Protein AF-A0A2E7M616-F1 (afdb_monomer)

Radius of gyration: 19.55 Å; Cα contacts (8 Å, |Δi|>4): 492; chains: 1; bounding box: 49×50×57 Å

Secondary structure (DSSP, 8-state):
-EE-S-EE--S-GGG--TT-EEEESSGGGGGGGGGT-EEEE--HHHHHHHHHHS--EEPPPEEEEEEEES-PPTT--HHHHHHHHHHHH-TTTTTTEEEEEESHHHHTS-HHHHHHHHHTTTTTT-SEEEE---HHHHHHHTTSTTPPPGGGHHHHHHHHHTTSPPTT---SEEEEEEGGG---EEE-SSSTTSEEETTSBPPPGGGS-GGGHHHHHHHHHHHT--TT-BSTTPPPS------SSS-SHHHHHHHHHHHTT-

pLDDT: mean 91.69, std 10.78, range [32.53, 98.75]

Nearest PDB structures (foldseek):
  4kp1-assembly1_A  TM=8.834E-01  e=9.305E-18  Methanocaldococcus jannaschii DSM 2661
  4nqy-assembly1_A  TM=8.796E-01  e=4.870E-17  Methanocaldococcus jannaschii DSM 2661
  1c97-assembly1_A  TM=8.585E-01  e=2.710E-16  Bos taurus
  1nit-assembly1_A  TM=8.929E-01  e=7.226E-16  Bos taurus
  1b0m-assembly1_A  TM=8.297E-01  e=3.063E-16  Sus scrofa

Structure (mmCIF, N/CA/C/O backbone):
data_AF-A0A2E7M616-F1
#
_entry.id   AF-A0A2E7M616-F1
#
loop_
_atom_site.group_PDB
_atom_site.id
_atom_site.type_symbol
_atom_site.label_atom_id
_atom_site.label_alt_id
_atom_site.label_comp_id
_atom_site.label_asym_id
_atom_site.label_entity_id
_atom_site.label_seq_id
_atom_site.pdbx_PDB_ins_code
_atom_site.Cartn_x
_atom_site.Cartn_y
_atom_site.Cartn_z
_atom_site.occupancy
_atom_site.B_iso_or_equiv
_atom_site.auth_seq_id
_atom_site.auth_comp_id
_atom_site.auth_asym_id
_atom_site.auth_atom_id
_atom_site.pdbx_PDB_model_num
ATOM 1 N N . MET A 1 1 ? -11.862 23.005 3.801 1.00 34.25 1 MET A N 1
ATOM 2 C CA . MET A 1 1 ? -10.748 22.936 4.765 1.00 34.25 1 MET A CA 1
ATOM 3 C C . MET A 1 1 ? -11.222 22.101 5.936 1.00 34.25 1 MET A C 1
ATOM 5 O O . MET A 1 1 ? -12.140 22.525 6.627 1.00 34.25 1 MET A O 1
ATOM 9 N N . LEU A 1 2 ? -10.701 20.884 6.073 1.00 42.91 2 LEU A N 1
ATOM 10 C CA . LEU A 1 2 ? -10.977 20.040 7.235 1.00 42.91 2 LEU A CA 1
ATOM 11 C C . LEU A 1 2 ? -10.035 20.466 8.365 1.00 42.91 2 LEU A C 1
ATOM 13 O O . LEU A 1 2 ? -8.858 20.722 8.114 1.00 42.91 2 LEU A O 1
ATOM 17 N N . LEU A 1 3 ? -10.576 20.583 9.576 1.00 35.22 3 LEU A N 1
ATOM 18 C CA . LEU A 1 3 ? -9.836 20.751 10.823 1.00 35.22 3 LEU A CA 1
ATOM 19 C C . LEU A 1 3 ? -10.004 19.443 11.594 1.00 35.22 3 LEU A C 1
ATOM 21 O O . LEU A 1 3 ? -11.095 19.155 12.079 1.00 35.22 3 LEU A O 1
ATOM 25 N N . PHE A 1 4 ? -8.953 18.634 11.678 1.00 48.22 4 PHE A N 1
ATOM 26 C CA . PHE A 1 4 ? -8.973 17.443 12.526 1.00 48.22 4 PHE A CA 1
ATOM 27 C C . PHE A 1 4 ? -8.815 17.881 13.985 1.00 48.22 4 PHE A C 1
ATOM 29 O O . PHE A 1 4 ? -7.775 18.425 14.335 1.00 48.22 4 PHE A O 1
ATOM 36 N N . SER A 1 5 ? -9.845 17.701 14.820 1.00 32.53 5 SER A N 1
ATOM 37 C CA . SER A 1 5 ? -9.849 18.144 16.22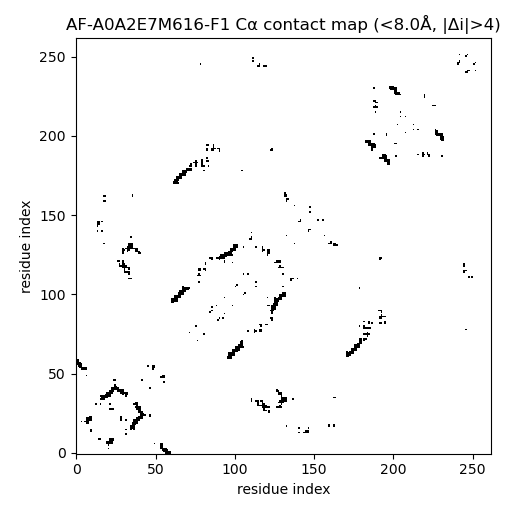8 1.00 32.53 5 SER A CA 1
ATOM 38 C C . SER A 1 5 ? -9.185 17.159 17.196 1.00 32.53 5 SER A C 1
ATOM 40 O O . SER A 1 5 ? -8.950 17.497 18.352 1.00 32.53 5 SER A O 1
ATOM 42 N N . THR A 1 6 ? -8.895 15.940 16.743 1.00 50.22 6 THR A N 1
ATOM 43 C CA . THR A 1 6 ? -8.214 14.895 17.514 1.00 50.22 6 THR A CA 1
ATOM 44 C C . THR A 1 6 ? -7.198 14.218 16.611 1.00 50.22 6 THR A C 1
ATOM 46 O O . THR A 1 6 ? -7.503 13.231 15.944 1.00 50.22 6 THR A O 1
ATOM 49 N N . THR A 1 7 ? -5.999 14.790 16.548 1.00 54.16 7 THR A N 1
ATOM 50 C CA . THR A 1 7 ? -4.894 14.215 15.780 1.00 54.16 7 THR A CA 1
ATOM 51 C C . THR A 1 7 ? -3.900 13.600 16.750 1.00 54.16 7 THR A C 1
ATOM 53 O O . THR A 1 7 ? -3.294 14.309 17.550 1.00 54.16 7 THR A O 1
ATOM 56 N N . THR A 1 8 ? -3.749 12.279 16.719 1.00 58.75 8 THR A N 1
ATOM 57 C CA . THR A 1 8 ? -2.859 11.576 17.649 1.00 58.75 8 THR A CA 1
ATOM 58 C C . THR A 1 8 ? -1.508 11.316 16.991 1.00 58.75 8 THR A C 1
ATOM 60 O O . THR A 1 8 ? -1.440 10.740 15.908 1.00 58.75 8 THR A O 1
ATOM 63 N N . MET A 1 9 ? -0.421 11.700 17.662 1.00 55.41 9 MET A N 1
ATOM 64 C CA . MET A 1 9 ? 0.920 11.218 17.326 1.00 55.41 9 MET A CA 1
ATOM 65 C C . MET A 1 9 ? 1.147 9.901 18.067 1.00 55.41 9 MET A C 1
ATOM 67 O O . MET A 1 9 ? 1.065 9.865 19.295 1.00 55.41 9 MET A O 1
ATOM 71 N N . THR A 1 10 ? 1.420 8.817 17.341 1.00 56.69 10 THR A N 1
ATOM 72 C CA . THR A 1 10 ? 1.683 7.502 17.946 1.00 56.69 10 THR A CA 1
ATOM 73 C C . THR A 1 10 ? 3.088 7.033 17.581 1.00 56.69 10 THR A C 1
ATOM 75 O 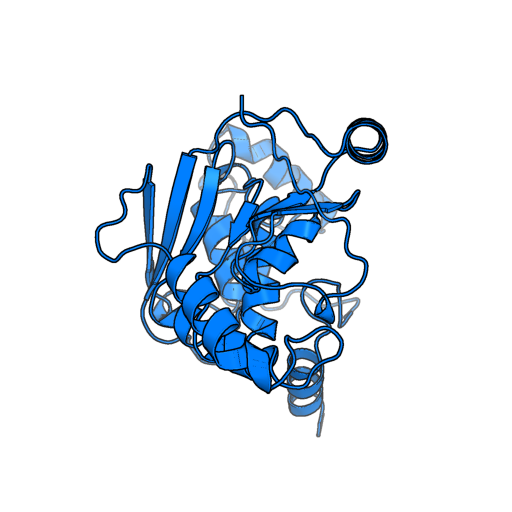O . THR A 1 10 ? 3.539 7.219 16.455 1.00 56.69 10 THR A O 1
ATOM 78 N N . TRP A 1 11 ? 3.794 6.434 18.540 1.00 51.47 11 TRP A N 1
ATOM 79 C CA . TRP A 1 11 ? 5.116 5.820 18.336 1.00 51.47 11 TRP A CA 1
ATOM 80 C C . TRP A 1 11 ? 5.059 4.284 18.315 1.00 51.47 11 TRP A C 1
ATOM 82 O O . TRP A 1 11 ? 6.088 3.629 18.184 1.00 51.47 11 TRP A O 1
ATOM 92 N N . SER A 1 12 ? 3.869 3.693 18.479 1.00 60.78 12 SER A N 1
ATOM 93 C CA . SER A 1 12 ? 3.659 2.244 18.470 1.00 60.78 12 SER A CA 1
ATOM 94 C C . SER A 1 12 ? 2.386 1.888 17.718 1.00 60.78 12 SER A C 1
ATOM 96 O O . SER A 1 12 ? 1.325 2.462 17.966 1.00 60.78 12 SER A O 1
ATOM 98 N N . MET A 1 13 ? 2.473 0.851 16.886 1.00 69.69 13 MET A N 1
ATOM 99 C CA . MET A 1 13 ? 1.320 0.278 16.185 1.00 69.69 13 MET A CA 1
ATOM 100 C C . MET A 1 13 ? 0.272 -0.293 17.141 1.00 69.69 13 MET A C 1
ATOM 102 O O . MET A 1 13 ? -0.898 -0.361 16.795 1.00 69.69 13 MET A O 1
ATOM 106 N N . THR A 1 14 ? 0.656 -0.659 18.366 1.00 68.62 14 THR A N 1
ATOM 107 C CA . THR A 1 14 ? -0.287 -1.181 19.367 1.00 68.62 14 THR A CA 1
ATOM 108 C C . THR A 1 14 ? -1.246 -0.119 19.907 1.00 68.62 14 THR A C 1
ATOM 110 O O . THR A 1 14 ? -2.266 -0.471 20.477 1.00 68.62 14 THR A O 1
ATOM 113 N N . MET A 1 15 ? -0.944 1.172 19.724 1.00 81.62 15 MET A N 1
ATOM 114 C CA . MET A 1 15 ? -1.845 2.269 20.105 1.00 81.62 15 MET A CA 1
ATOM 115 C C . MET A 1 15 ? -2.857 2.622 19.008 1.00 81.62 15 MET A C 1
ATOM 117 O O . MET A 1 15 ? -3.693 3.494 19.213 1.00 81.62 15 MET A O 1
ATOM 121 N N . THR A 1 16 ? -2.760 1.995 17.834 1.00 91.25 16 THR A N 1
ATOM 122 C CA . THR A 1 16 ? -3.635 2.297 16.698 1.00 91.25 16 THR A CA 1
ATOM 123 C C . THR A 1 16 ? -4.934 1.529 16.818 1.00 91.25 16 THR A C 1
ATOM 125 O O . THR A 1 16 ? -4.924 0.309 16.972 1.00 91.25 16 THR A O 1
ATOM 128 N N . GLN A 1 17 ? -6.041 2.252 16.723 1.00 93.25 17 GLN A N 1
ATOM 129 C CA . GLN A 1 17 ? -7.383 1.696 16.692 1.00 93.25 17 GLN A CA 1
ATOM 130 C C . GLN A 1 17 ? -8.131 2.246 15.469 1.00 93.25 17 GLN A C 1
ATOM 132 O O . GLN A 1 17 ? -7.827 3.360 15.022 1.00 93.25 17 GLN A O 1
ATOM 137 N N . PRO A 1 18 ? -9.098 1.489 14.929 1.00 96.12 18 PRO A N 1
ATOM 138 C CA . PRO A 1 18 ? -9.951 1.978 13.857 1.00 96.12 18 PRO A CA 1
ATOM 139 C C . PRO A 1 18 ? -10.654 3.292 14.215 1.00 96.12 18 PRO A C 1
ATOM 141 O O . PRO A 1 18 ? -11.004 3.529 15.373 1.00 96.12 18 PRO A O 1
ATOM 144 N N . GLY A 1 19 ? -10.833 4.158 13.215 1.00 93.06 19 GLY A N 1
ATOM 145 C CA . GLY A 1 19 ? -11.490 5.464 13.363 1.00 93.06 19 GLY A CA 1
ATOM 146 C C . GLY A 1 19 ? -10.585 6.597 13.848 1.00 93.06 19 GLY A C 1
ATOM 147 O O . GLY A 1 19 ? -11.015 7.748 13.913 1.00 93.06 19 GLY A O 1
ATOM 148 N N . MET A 1 20 ? -9.319 6.315 14.165 1.00 94.19 20 MET A N 1
ATOM 149 C CA . MET A 1 20 ? -8.365 7.353 14.553 1.00 94.19 20 MET A CA 1
ATOM 150 C C . MET A 1 20 ? -7.888 8.178 13.351 1.00 94.19 20 MET A C 1
ATOM 152 O O . MET A 1 20 ? -7.648 7.646 12.267 1.00 94.19 20 MET A O 1
ATOM 156 N N . THR A 1 21 ? -7.628 9.466 13.587 1.00 92.88 21 THR A N 1
ATOM 157 C CA . THR A 1 21 ? -6.799 10.291 12.701 1.00 92.88 21 THR A CA 1
ATOM 158 C C . THR A 1 21 ? -5.391 10.392 13.276 1.00 92.88 21 THR A C 1
ATOM 160 O O . THR A 1 21 ? -5.194 10.910 14.381 1.00 92.88 21 THR A O 1
ATOM 163 N N . ILE A 1 22 ? -4.401 9.914 12.523 1.00 91.88 22 ILE A N 1
ATOM 164 C CA . ILE A 1 22 ? -3.006 9.828 12.971 1.00 91.88 22 ILE A CA 1
ATOM 165 C C . ILE A 1 22 ? -2.119 10.629 12.026 1.00 91.88 22 ILE A C 1
ATOM 167 O O . ILE A 1 22 ? -2.148 10.443 10.812 1.00 91.88 22 ILE A O 1
ATOM 171 N N . CYS A 1 23 ? -1.277 11.498 12.578 1.00 91.31 23 CYS A N 1
ATOM 172 C CA . CYS A 1 23 ? -0.221 12.121 11.793 1.00 91.31 23 CYS A CA 1
ATOM 173 C C . CYS A 1 23 ? 1.101 12.111 12.546 1.00 91.31 23 CYS A C 1
ATOM 175 O O . CYS A 1 23 ? 1.136 12.373 13.749 1.00 91.31 23 CYS A O 1
ATOM 177 N N . CYS A 1 24 ? 2.190 11.862 11.828 1.00 88.88 24 CYS A N 1
ATOM 178 C CA . CYS A 1 24 ? 3.543 11.906 12.365 1.00 88.88 24 CYS A CA 1
ATOM 179 C C . CYS A 1 24 ? 4.486 12.552 11.342 1.00 88.88 24 CYS A C 1
ATOM 181 O O . CYS A 1 24 ? 4.173 12.652 10.156 1.00 88.88 24 CYS A O 1
ATOM 183 N N . GLY A 1 25 ? 5.658 12.989 11.806 1.00 89.00 25 GLY A N 1
ATOM 184 C CA . GLY A 1 25 ? 6.732 13.540 10.969 1.00 89.00 25 GLY A CA 1
ATOM 185 C C . GLY A 1 25 ? 7.452 12.501 10.100 1.00 89.00 25 GLY A C 1
ATOM 186 O O . GLY A 1 25 ? 8.662 12.595 9.936 1.00 89.00 25 GLY A O 1
ATOM 187 N N . ASP A 1 26 ? 6.730 11.489 9.624 1.00 89.12 26 ASP A N 1
ATOM 188 C CA . ASP A 1 26 ? 7.224 10.335 8.876 1.00 89.12 26 ASP A CA 1
ATOM 189 C C . ASP A 1 26 ? 6.264 10.040 7.714 1.00 89.12 26 ASP A C 1
ATOM 191 O O . ASP A 1 26 ? 5.044 10.010 7.905 1.00 89.12 26 ASP A O 1
ATOM 195 N N . SER A 1 27 ? 6.787 9.840 6.502 1.00 85.12 27 SER A N 1
ATOM 196 C CA . SER A 1 27 ? 5.968 9.617 5.300 1.00 85.12 27 SER A CA 1
ATOM 197 C C . SER A 1 27 ? 5.122 8.350 5.386 1.00 85.12 27 SER A C 1
ATOM 199 O O . SER A 1 27 ? 3.972 8.346 4.949 1.00 85.12 27 SER A O 1
ATOM 201 N N . HIS A 1 28 ? 5.662 7.301 6.003 1.00 91.75 28 HIS A N 1
ATOM 202 C CA . HIS A 1 28 ? 5.067 5.969 6.080 1.00 91.75 28 HIS A CA 1
ATOM 203 C C . HIS A 1 28 ? 4.105 5.807 7.260 1.00 91.75 28 HIS A C 1
ATOM 205 O O . HIS A 1 28 ? 3.640 4.698 7.543 1.00 91.75 28 HIS A O 1
ATOM 211 N N . THR A 1 29 ? 3.712 6.916 7.895 1.00 92.88 29 THR A N 1
ATOM 212 C CA . THR A 1 29 ? 2.576 6.972 8.829 1.00 92.88 29 THR A CA 1
ATOM 213 C C . THR A 1 29 ? 1.298 6.378 8.214 1.00 92.88 29 THR A C 1
ATOM 215 O O . THR A 1 29 ? 0.459 5.841 8.933 1.00 92.88 29 THR A O 1
ATOM 218 N N . SER A 1 30 ? 1.176 6.381 6.883 1.00 93.38 30 SER A N 1
ATOM 219 C CA . SER A 1 30 ? 0.140 5.671 6.115 1.00 93.38 30 SER A CA 1
ATOM 220 C C . SER A 1 30 ? -0.050 4.203 6.520 1.00 93.38 30 SER A C 1
ATOM 222 O O . SER A 1 30 ? -1.162 3.694 6.446 1.00 93.38 30 SER A O 1
ATOM 224 N N . THR A 1 31 ? 0.986 3.531 7.035 1.00 94.94 31 THR A N 1
ATOM 225 C CA . THR A 1 31 ? 0.916 2.137 7.516 1.00 94.94 31 THR A CA 1
ATOM 226 C C . THR A 1 31 ? -0.206 1.904 8.530 1.00 94.94 31 THR A C 1
ATOM 228 O O . THR A 1 31 ? -0.799 0.827 8.573 1.00 94.94 31 THR A O 1
ATOM 231 N N . HIS A 1 32 ? -0.519 2.912 9.348 1.00 95.62 32 HIS A N 1
ATOM 232 C CA . HIS A 1 32 ? -1.586 2.831 10.343 1.00 95.62 32 HIS A CA 1
ATOM 233 C C . HIS A 1 32 ? -2.984 2.703 9.715 1.00 95.62 32 HIS A C 1
ATOM 235 O O . HIS A 1 32 ? -3.905 2.235 10.381 1.00 95.62 32 HIS A O 1
ATOM 241 N N . GLY A 1 33 ? -3.144 3.036 8.432 1.00 97.00 33 GLY A N 1
ATOM 242 C CA . GLY A 1 33 ? -4.400 2.842 7.714 1.00 97.00 33 GLY A CA 1
ATOM 243 C C . GLY A 1 33 ? -4.818 1.383 7.548 1.00 97.00 33 GLY A C 1
ATOM 244 O O . GLY A 1 33 ? -6.004 1.120 7.367 1.00 97.00 33 GLY A O 1
ATOM 245 N N . ALA A 1 34 ? -3.904 0.426 7.741 1.00 97.38 34 ALA A N 1
ATOM 246 C CA . ALA A 1 34 ? -4.230 -1.001 7.791 1.00 97.38 34 ALA A CA 1
ATOM 247 C C . ALA A 1 34 ? -5.225 -1.363 8.908 1.00 97.38 34 ALA A C 1
ATOM 249 O O . ALA A 1 34 ? -5.849 -2.418 8.863 1.00 97.38 34 ALA A O 1
ATOM 250 N N . PHE A 1 35 ? -5.352 -0.497 9.918 1.00 96.81 35 PHE A N 1
ATOM 251 C CA . PHE A 1 35 ? -6.276 -0.641 11.039 1.00 96.81 35 PHE A CA 1
ATOM 252 C C . PHE A 1 35 ? -7.594 0.120 10.832 1.00 96.81 35 PHE A C 1
ATOM 254 O O . PHE A 1 35 ? -8.336 0.279 11.792 1.00 96.81 35 PHE A O 1
ATOM 261 N N . GLY A 1 36 ? -7.870 0.671 9.647 1.00 96.44 36 GLY A N 1
ATOM 262 C CA . GLY A 1 36 ? -9.027 1.552 9.443 1.00 96.44 36 GLY A CA 1
ATOM 263 C C . GLY A 1 36 ? -8.846 2.950 10.044 1.00 96.44 36 GLY A C 1
ATOM 264 O O . GLY A 1 36 ? -9.813 3.584 10.460 1.00 96.44 36 GLY A O 1
ATOM 265 N N . ALA A 1 37 ? -7.600 3.421 10.147 1.00 95.62 37 ALA A N 1
ATOM 266 C CA . ALA A 1 37 ? -7.277 4.781 10.573 1.00 95.62 37 ALA A CA 1
ATOM 267 C C . ALA A 1 37 ? -7.000 5.690 9.364 1.00 95.62 37 ALA A C 1
ATOM 269 O O . ALA A 1 37 ? -6.413 5.271 8.367 1.00 95.62 37 ALA A O 1
ATOM 270 N N . ILE A 1 38 ? -7.332 6.975 9.475 1.00 95.25 38 ILE A N 1
ATOM 271 C CA . ILE A 1 38 ? -6.897 7.981 8.502 1.00 95.25 38 ILE A CA 1
ATOM 272 C C . ILE A 1 38 ? -5.524 8.480 8.938 1.00 95.25 38 ILE A C 1
ATOM 274 O O . ILE A 1 38 ? -5.404 9.332 9.822 1.00 95.25 38 ILE A O 1
ATOM 278 N N . ALA A 1 39 ? -4.481 7.911 8.337 1.00 93.94 39 ALA A N 1
ATOM 279 C CA . ALA A 1 39 ? -3.109 8.129 8.764 1.00 93.94 39 ALA A CA 1
ATOM 280 C C . ALA A 1 39 ? -2.218 8.679 7.649 1.00 93.94 39 ALA A C 1
ATOM 282 O O . ALA A 1 39 ? -2.243 8.175 6.527 1.00 93.94 39 ALA A O 1
ATOM 283 N N . PHE A 1 40 ? -1.432 9.715 7.952 1.00 93.25 40 PHE A N 1
ATOM 284 C CA . PHE A 1 40 ? -0.603 10.388 6.950 1.00 93.25 40 PHE A CA 1
ATOM 285 C C . PHE A 1 40 ? 0.605 11.118 7.542 1.00 93.25 40 PHE A C 1
ATOM 287 O O . PHE A 1 40 ? 0.585 11.609 8.672 1.00 93.25 40 PHE A O 1
ATOM 294 N N . GLY A 1 41 ? 1.663 11.223 6.740 1.00 91.69 41 GLY A N 1
ATOM 295 C CA . GLY A 1 41 ? 2.846 12.003 7.083 1.00 91.69 41 GLY A CA 1
ATOM 296 C C . GLY A 1 41 ? 2.602 13.512 7.018 1.00 91.69 41 GLY A C 1
ATOM 297 O O . GLY A 1 41 ? 1.829 14.010 6.188 1.00 91.69 41 GLY A O 1
ATOM 298 N N . ILE A 1 42 ? 3.286 14.252 7.888 1.00 92.00 42 ILE A N 1
ATOM 299 C CA . ILE A 1 42 ? 3.287 15.718 7.914 1.00 92.00 42 ILE A CA 1
ATOM 300 C C . ILE A 1 42 ? 4.709 16.277 7.984 1.00 92.00 42 ILE A C 1
ATOM 302 O O . ILE A 1 42 ? 5.615 15.660 8.535 1.00 92.00 42 ILE A O 1
ATOM 306 N N . GLY A 1 43 ? 4.911 17.470 7.427 1.00 91.12 43 GLY A N 1
ATOM 307 C CA . GLY A 1 43 ? 6.211 18.141 7.469 1.00 91.12 43 GLY A CA 1
ATOM 308 C C . GLY A 1 43 ? 6.528 18.736 8.845 1.00 91.12 43 GLY A C 1
ATOM 309 O O . GLY A 1 43 ? 5.634 19.002 9.647 1.00 91.12 43 GLY A O 1
ATOM 310 N N . THR A 1 44 ? 7.801 19.040 9.104 1.00 88.88 44 THR A N 1
ATOM 311 C CA . THR A 1 44 ? 8.279 19.572 10.396 1.00 88.88 44 THR A CA 1
ATOM 312 C C . THR A 1 44 ? 7.505 20.804 10.883 1.00 88.88 44 THR A C 1
ATOM 314 O O . THR A 1 44 ? 7.187 20.911 12.066 1.00 88.88 44 THR A O 1
ATOM 317 N N . SER A 1 45 ? 7.150 21.732 9.987 1.00 88.31 45 SER A N 1
ATOM 318 C CA . SER A 1 45 ? 6.350 22.910 10.353 1.00 88.31 45 SER A CA 1
ATOM 319 C C . SER A 1 45 ? 4.930 22.541 10.786 1.00 88.31 45 SER A C 1
ATOM 321 O O . SER A 1 45 ? 4.432 23.094 11.760 1.00 88.31 45 SER A O 1
ATOM 323 N N . GLN A 1 46 ? 4.311 21.567 10.117 1.00 90.12 46 GLN A N 1
ATOM 324 C CA . GLN A 1 46 ? 2.986 21.064 10.482 1.00 90.12 46 GLN A CA 1
ATOM 325 C C . GLN A 1 46 ? 3.023 20.305 11.812 1.00 90.12 46 GLN A C 1
ATOM 327 O O . GLN A 1 46 ? 2.067 20.389 12.572 1.00 90.12 46 GLN A O 1
ATOM 332 N N . VAL A 1 47 ? 4.126 19.613 12.131 1.00 89.50 47 VAL A N 1
ATOM 333 C CA . VAL A 1 47 ? 4.291 18.938 13.433 1.00 89.50 47 VAL A CA 1
ATOM 334 C C . VAL A 1 47 ? 4.217 19.954 14.568 1.00 89.50 47 VAL A C 1
ATOM 336 O O . VAL A 1 47 ? 3.482 19.743 15.529 1.00 89.50 47 VAL A O 1
ATOM 339 N N . ARG A 1 48 ? 4.930 21.082 14.445 1.00 90.50 48 ARG A N 1
ATOM 340 C CA . ARG A 1 48 ? 4.839 22.186 15.413 1.00 90.50 48 ARG A CA 1
ATOM 341 C C . ARG A 1 48 ? 3.395 22.660 15.571 1.00 90.50 48 ARG A C 1
ATOM 343 O O . ARG A 1 48 ? 2.949 22.846 16.698 1.00 90.50 48 ARG A O 1
ATOM 350 N N . ASP A 1 49 ? 2.695 22.864 14.459 1.00 90.50 49 ASP A N 1
ATOM 351 C CA . ASP A 1 49 ? 1.329 23.384 14.480 1.00 90.50 49 ASP A CA 1
ATOM 352 C C . ASP A 1 49 ? 0.385 22.389 15.176 1.00 90.50 49 ASP A C 1
ATOM 354 O O . ASP A 1 49 ? -0.290 22.771 16.125 1.00 90.50 49 ASP A O 1
ATOM 358 N N . VAL A 1 50 ? 0.441 21.097 14.832 1.00 90.62 50 VAL A N 1
ATOM 359 C CA . VAL A 1 50 ? -0.348 20.043 15.498 1.00 90.62 50 VAL A CA 1
ATOM 360 C C . VAL A 1 50 ? -0.019 19.951 16.990 1.00 90.62 50 VAL A C 1
ATOM 362 O O . VAL A 1 50 ? -0.929 19.853 17.810 1.00 90.62 50 VAL A O 1
ATOM 365 N N . LEU A 1 51 ? 1.252 20.034 17.387 1.00 88.56 51 LEU A N 1
ATOM 366 C CA . LEU A 1 51 ? 1.624 20.031 18.807 1.00 88.56 51 LEU A CA 1
ATOM 367 C C . LEU A 1 51 ? 1.081 21.254 19.560 1.00 88.56 51 LEU A C 1
ATOM 369 O O . LEU A 1 51 ? 0.721 21.135 20.728 1.00 88.56 51 LEU A O 1
ATOM 373 N N . ALA A 1 52 ? 1.003 22.413 18.904 1.00 91.31 52 ALA A N 1
ATOM 374 C CA . ALA A 1 52 ? 0.521 23.648 19.515 1.00 91.31 52 ALA A CA 1
ATOM 375 C C . ALA A 1 52 ? -1.012 23.747 19.556 1.00 91.31 52 ALA A C 1
ATOM 377 O O . ALA A 1 52 ? -1.566 24.282 20.515 1.00 91.31 52 ALA A O 1
ATOM 378 N N . THR A 1 53 ? -1.700 23.270 18.517 1.00 90.19 53 THR A N 1
ATOM 379 C CA . THR A 1 53 ? -3.131 23.544 18.302 1.00 90.19 53 THR A CA 1
ATOM 380 C C . THR A 1 53 ? -3.997 22.294 18.227 1.00 90.19 53 THR A C 1
ATOM 382 O O . THR A 1 53 ? -5.218 22.424 18.171 1.00 90.19 53 THR A O 1
ATOM 385 N N . GLN A 1 54 ? -3.394 21.103 18.170 1.00 86.12 54 GLN A N 1
ATOM 386 C CA . GLN A 1 54 ? -4.064 19.820 17.910 1.00 86.12 54 GLN A CA 1
ATOM 387 C C . GLN A 1 54 ? -4.900 19.811 16.623 1.00 86.12 54 GLN A C 1
ATOM 389 O O . GLN A 1 54 ? -5.805 18.995 16.476 1.00 86.12 54 GLN A O 1
ATOM 394 N N . THR A 1 55 ? -4.589 20.707 15.681 1.00 86.69 55 THR A N 1
ATOM 395 C CA . THR A 1 55 ? -5.334 20.872 14.432 1.00 86.69 55 THR A CA 1
ATOM 396 C C . THR A 1 55 ? -4.403 20.975 13.233 1.00 86.69 55 THR A C 1
ATOM 398 O O . THR A 1 55 ? -3.279 21.465 13.328 1.00 86.69 55 THR A O 1
ATOM 401 N N . LEU A 1 56 ? -4.893 20.522 12.080 1.00 87.06 56 LEU A N 1
ATOM 402 C CA . LEU A 1 56 ? -4.203 20.613 10.799 1.00 87.06 56 LEU A CA 1
ATOM 403 C C . LEU A 1 56 ? -5.177 21.097 9.727 1.00 87.06 56 LEU A C 1
ATOM 405 O O . LEU A 1 56 ? -6.272 20.552 9.606 1.00 87.06 56 LEU A O 1
ATOM 409 N N . ALA A 1 57 ? -4.766 22.091 8.940 1.00 87.75 57 ALA A N 1
ATOM 410 C CA . ALA A 1 57 ? -5.517 22.543 7.777 1.00 87.75 57 ALA A CA 1
ATOM 411 C C . ALA A 1 57 ? -5.171 21.681 6.556 1.00 87.75 57 ALA A C 1
ATOM 413 O O . ALA A 1 57 ? -4.009 21.593 6.152 1.00 87.75 57 ALA A O 1
ATOM 414 N N . MET A 1 58 ? -6.185 21.053 5.962 1.00 86.50 58 MET A N 1
ATOM 415 C CA . MET A 1 58 ? -6.020 20.193 4.793 1.00 86.50 58 MET A CA 1
ATOM 416 C C . MET A 1 58 ? -7.234 20.279 3.856 1.00 86.50 58 MET A C 1
ATOM 418 O O . MET A 1 58 ? -8.373 20.511 4.287 1.00 86.50 58 MET A O 1
ATOM 422 N N . GLU A 1 59 ? -6.985 20.124 2.557 1.00 89.12 59 GLU A N 1
ATOM 423 C CA . GLU A 1 59 ? -8.040 19.948 1.559 1.00 89.12 59 GLU A CA 1
ATOM 424 C C . GLU A 1 59 ? -8.704 18.580 1.716 1.00 89.12 59 GLU A C 1
ATOM 426 O O . GLU A 1 59 ? -8.073 17.606 2.125 1.00 89.12 59 GLU A O 1
ATOM 431 N N . ARG A 1 60 ? -10.000 18.504 1.412 1.00 90.81 60 ARG A N 1
ATOM 432 C CA . ARG A 1 60 ? -10.695 17.219 1.433 1.00 90.81 60 ARG A CA 1
ATOM 433 C C . ARG A 1 60 ? -10.144 16.365 0.295 1.00 90.81 60 ARG A C 1
ATOM 435 O O . ARG A 1 60 ? -10.189 16.795 -0.853 1.00 90.81 60 ARG A O 1
ATOM 442 N N . LEU A 1 61 ? -9.642 15.181 0.629 1.00 93.75 61 LEU A N 1
ATOM 443 C CA . LEU A 1 61 ? -9.222 14.204 -0.366 1.00 93.75 61 LEU A CA 1
ATOM 444 C C . LEU A 1 61 ? -10.453 13.636 -1.071 1.00 93.75 61 LEU A C 1
ATOM 446 O O . LEU A 1 61 ? -11.480 13.394 -0.431 1.00 93.75 61 LEU A O 1
ATOM 450 N N . LYS A 1 62 ? -10.313 13.406 -2.373 1.00 97.06 62 LYS A N 1
ATOM 451 C CA . LYS A 1 62 ? -11.185 12.482 -3.096 1.00 97.06 62 LYS A CA 1
ATOM 452 C C . LYS A 1 62 ? -10.911 11.058 -2.621 1.00 97.06 62 LYS A C 1
ATOM 454 O O . LYS A 1 62 ? -9.816 10.791 -2.128 1.00 97.06 62 LYS A O 1
ATOM 459 N N . VAL A 1 63 ? -11.848 10.137 -2.783 1.00 97.81 63 VAL A N 1
ATOM 460 C CA . VAL A 1 63 ? -11.642 8.728 -2.425 1.00 97.81 63 VAL A CA 1
ATOM 461 C C . VAL A 1 63 ? -11.590 7.885 -3.688 1.00 97.81 63 VAL A C 1
ATOM 463 O O . VAL A 1 63 ? -12.553 7.848 -4.453 1.00 97.81 63 VAL A O 1
ATOM 466 N N . ARG A 1 64 ? -10.460 7.203 -3.895 1.00 98.38 64 ARG A N 1
ATOM 467 C CA . ARG A 1 64 ? -10.328 6.147 -4.898 1.00 98.38 64 ARG A CA 1
ATOM 468 C C . ARG A 1 64 ? -10.414 4.802 -4.200 1.00 98.38 64 ARG A C 1
ATOM 470 O O . ARG A 1 64 ? -9.565 4.489 -3.364 1.00 98.38 64 ARG A O 1
ATOM 477 N N . ARG A 1 65 ? -11.392 3.992 -4.590 1.00 98.50 65 ARG A N 1
ATOM 478 C CA . ARG A 1 65 ? -11.472 2.595 -4.172 1.00 98.50 65 ARG A CA 1
ATOM 479 C C . ARG A 1 65 ? -10.609 1.741 -5.091 1.00 98.50 65 ARG A C 1
ATOM 481 O O . ARG A 1 65 ? -10.781 1.765 -6.308 1.00 98.50 65 ARG A O 1
ATOM 488 N N . ILE A 1 66 ? -9.671 1.011 -4.505 1.00 98.69 66 ILE A N 1
ATOM 489 C CA . ILE A 1 66 ? -8.787 0.081 -5.201 1.00 98.69 66 ILE A CA 1
ATOM 490 C C . ILE A 1 66 ? -9.228 -1.327 -4.826 1.00 98.69 66 ILE A C 1
ATOM 492 O O . ILE A 1 66 ? -8.957 -1.800 -3.724 1.00 98.69 66 ILE A O 1
ATOM 496 N N . GLU A 1 67 ? -9.932 -1.980 -5.742 1.00 98.50 67 GLU A N 1
ATOM 497 C CA . GLU A 1 67 ? -10.438 -3.331 -5.546 1.00 98.50 67 GLU A CA 1
ATOM 498 C C . GLU A 1 67 ? -9.473 -4.362 -6.125 1.00 98.50 67 GLU A C 1
ATOM 500 O O . GLU A 1 67 ? -9.202 -4.349 -7.323 1.00 98.50 67 GLU A O 1
ATOM 505 N N . VAL A 1 68 ? -9.001 -5.295 -5.301 1.00 98.75 68 VAL A N 1
ATOM 506 C CA . VAL A 1 68 ? -8.216 -6.450 -5.756 1.00 98.75 68 VAL A CA 1
ATOM 507 C C . VAL A 1 68 ? -9.028 -7.714 -5.495 1.00 98.75 68 VAL A C 1
ATOM 509 O O . VAL A 1 68 ? -9.373 -8.021 -4.349 1.00 98.75 68 VAL A O 1
ATOM 512 N N . LYS A 1 69 ? -9.402 -8.410 -6.571 1.00 98.62 69 LYS A N 1
ATOM 513 C CA . LYS A 1 69 ? -10.334 -9.547 -6.533 1.00 98.62 69 LYS A CA 1
ATOM 514 C C . LYS A 1 69 ? -9.640 -10.832 -6.954 1.00 98.62 69 LYS A C 1
ATOM 516 O O . LYS A 1 69 ? -8.782 -10.818 -7.824 1.00 98.62 69 LYS A O 1
ATOM 521 N N . GLY A 1 70 ? -10.065 -11.949 -6.375 1.00 98.31 70 GLY A N 1
ATOM 522 C CA . GLY A 1 70 ? -9.514 -13.272 -6.658 1.00 98.31 70 GLY A CA 1
ATOM 523 C C . GLY A 1 70 ? -8.450 -13.717 -5.656 1.00 98.31 70 GLY A C 1
ATOM 524 O O . GLY A 1 70 ? -8.382 -13.236 -4.520 1.00 98.31 70 GLY A O 1
ATOM 525 N N . THR A 1 71 ? -7.643 -14.689 -6.073 1.00 97.75 71 THR A N 1
ATOM 526 C CA . THR A 1 71 ? -6.618 -15.337 -5.247 1.00 97.75 71 THR A CA 1
ATOM 527 C C . THR A 1 71 ? -5.245 -15.091 -5.853 1.00 97.75 71 THR A C 1
ATOM 529 O O . THR A 1 71 ? -5.066 -15.250 -7.057 1.00 97.75 71 THR A O 1
ATOM 532 N N . LEU A 1 72 ? -4.282 -14.719 -5.010 1.00 97.75 72 LEU A N 1
ATOM 533 C CA . LEU A 1 72 ? -2.902 -14.498 -5.432 1.00 97.75 72 LEU A CA 1
ATOM 534 C C . LEU A 1 72 ? -2.260 -15.800 -5.919 1.00 97.75 72 LEU A C 1
ATOM 536 O O . LEU A 1 72 ? -2.480 -16.876 -5.354 1.00 97.75 72 LEU A O 1
ATOM 540 N N . GLY A 1 73 ? -1.451 -15.686 -6.971 1.00 96.56 73 GLY A N 1
ATOM 541 C CA . GLY A 1 73 ? -0.647 -16.792 -7.473 1.00 96.56 73 GLY A CA 1
ATOM 542 C C . GLY A 1 73 ? 0.473 -17.202 -6.502 1.00 96.56 73 GLY A C 1
ATOM 543 O O . GLY A 1 73 ? 0.831 -16.453 -5.591 1.00 96.56 73 GLY A O 1
ATOM 544 N N . PRO A 1 74 ? 1.077 -18.388 -6.686 1.00 93.88 74 PRO A N 1
ATOM 545 C CA . PRO A 1 74 ? 2.214 -18.817 -5.876 1.00 93.88 74 PRO A CA 1
ATOM 546 C C . PRO A 1 74 ? 3.389 -17.835 -5.961 1.00 93.88 74 PRO A C 1
ATOM 548 O O . PRO A 1 74 ? 3.803 -17.450 -7.053 1.00 93.88 74 PRO A O 1
ATOM 551 N N . GLY A 1 75 ? 3.960 -17.478 -4.808 1.00 93.00 75 GLY A N 1
ATOM 552 C CA . GLY A 1 75 ? 5.088 -16.543 -4.725 1.00 93.00 75 GLY A CA 1
ATOM 553 C C . GLY A 1 75 ? 4.709 -15.071 -4.903 1.00 93.00 75 GLY A C 1
ATOM 554 O O . GLY A 1 75 ? 5.610 -14.247 -5.028 1.00 93.00 75 GLY A O 1
ATOM 555 N N . VAL A 1 76 ? 3.410 -14.756 -4.917 1.00 97.31 76 VAL A N 1
ATOM 556 C CA . VAL A 1 76 ? 2.876 -13.393 -4.946 1.00 97.31 76 VAL A CA 1
ATOM 557 C C . VAL A 1 76 ? 2.390 -13.031 -3.546 1.00 97.31 76 VAL A C 1
ATOM 559 O O . VAL A 1 76 ? 1.581 -13.746 -2.955 1.00 97.31 76 VAL A O 1
ATOM 562 N N . TYR A 1 77 ? 2.873 -11.910 -3.027 1.00 96.12 77 TYR A N 1
ATOM 563 C CA . TYR A 1 77 ? 2.598 -11.422 -1.680 1.00 96.12 77 TYR A CA 1
ATOM 564 C C . TYR A 1 77 ? 2.044 -9.994 -1.713 1.00 96.12 77 TYR A C 1
ATOM 566 O O . TYR A 1 77 ? 1.986 -9.338 -2.753 1.00 96.12 77 TYR A O 1
ATOM 574 N N . ALA A 1 78 ? 1.678 -9.459 -0.546 1.00 97.06 78 ALA A N 1
ATOM 575 C CA . ALA A 1 78 ? 1.160 -8.094 -0.408 1.00 97.06 78 ALA A CA 1
ATOM 576 C C . ALA A 1 78 ? 2.049 -7.013 -1.051 1.00 97.06 78 ALA A C 1
ATOM 578 O O . ALA A 1 78 ? 1.544 -6.013 -1.564 1.00 97.06 78 ALA A O 1
ATOM 579 N N . LYS A 1 79 ? 3.373 -7.222 -1.061 1.00 96.25 79 LYS A N 1
ATOM 580 C CA . LYS A 1 79 ? 4.328 -6.320 -1.716 1.00 96.25 79 LYS A CA 1
ATOM 581 C C . LYS A 1 79 ? 4.114 -6.257 -3.228 1.00 96.25 79 LYS A C 1
ATOM 583 O O . LYS A 1 79 ? 4.143 -5.167 -3.793 1.00 96.25 79 LYS A O 1
ATOM 588 N N . ASP A 1 80 ? 3.880 -7.400 -3.861 1.00 97.81 80 ASP A N 1
ATOM 589 C CA . ASP A 1 80 ? 3.632 -7.485 -5.299 1.00 97.81 80 ASP A CA 1
ATOM 590 C C . ASP A 1 80 ? 2.313 -6.806 -5.661 1.00 97.81 80 ASP A C 1
ATOM 592 O O . ASP A 1 80 ? 2.251 -6.071 -6.642 1.00 97.81 80 ASP A O 1
ATOM 596 N N . VAL A 1 81 ? 1.289 -6.964 -4.813 1.00 98.38 81 VAL A N 1
ATOM 597 C CA . VAL A 1 81 ? -0.012 -6.305 -4.992 1.00 98.38 81 VAL A CA 1
ATOM 598 C C . VAL A 1 81 ? 0.138 -4.787 -5.030 1.00 98.38 81 VAL A C 1
ATOM 600 O O . VAL A 1 81 ? -0.310 -4.147 -5.982 1.00 98.38 81 VAL A O 1
ATOM 603 N N . ILE A 1 82 ? 0.794 -4.190 -4.030 1.00 97.88 82 ILE A N 1
ATOM 604 C CA . ILE A 1 82 ? 0.929 -2.730 -3.987 1.00 97.88 82 ILE A CA 1
ATOM 605 C C . ILE A 1 82 ? 1.875 -2.194 -5.069 1.00 97.88 82 ILE A C 1
ATOM 607 O O . ILE A 1 82 ? 1.599 -1.145 -5.644 1.00 97.88 82 ILE A O 1
ATOM 611 N N . LEU A 1 83 ? 2.936 -2.927 -5.426 1.00 97.69 83 LEU A N 1
ATOM 612 C CA . LEU A 1 83 ? 3.795 -2.559 -6.557 1.00 97.69 83 LEU A CA 1
ATOM 613 C C . LEU A 1 83 ? 3.048 -2.622 -7.891 1.00 97.69 83 LEU A C 1
ATOM 615 O O . LEU A 1 83 ? 3.218 -1.732 -8.721 1.00 97.69 83 LEU A O 1
ATOM 619 N N . HIS A 1 84 ? 2.192 -3.626 -8.087 1.00 97.69 84 HIS A N 1
ATOM 620 C CA . HIS A 1 84 ? 1.345 -3.724 -9.271 1.00 97.69 84 HIS A CA 1
ATOM 621 C C . HIS A 1 84 ? 0.378 -2.539 -9.358 1.00 97.69 84 HIS A C 1
ATOM 623 O O . HIS A 1 84 ? 0.292 -1.895 -10.400 1.00 97.69 84 HIS A O 1
ATOM 629 N N . ILE A 1 85 ? -0.278 -2.180 -8.249 1.00 98.00 85 ILE A N 1
ATOM 630 C CA . ILE A 1 85 ? -1.149 -0.999 -8.176 1.00 98.00 85 ILE A CA 1
ATOM 631 C C . ILE A 1 85 ? -0.376 0.280 -8.542 1.00 98.00 85 ILE A C 1
ATOM 633 O O . ILE A 1 85 ? -0.845 1.060 -9.370 1.00 98.00 85 ILE A O 1
ATOM 637 N N . ILE A 1 86 ? 0.815 0.493 -7.967 1.00 97.50 86 ILE A N 1
ATOM 638 C CA . ILE A 1 86 ? 1.645 1.680 -8.246 1.00 97.50 86 ILE A CA 1
ATOM 639 C C . ILE A 1 86 ? 2.106 1.702 -9.705 1.00 97.50 86 ILE A C 1
ATOM 641 O O . ILE A 1 86 ? 2.084 2.757 -10.332 1.00 97.50 86 ILE A O 1
ATOM 645 N N . ARG A 1 87 ? 2.497 0.555 -10.267 1.00 95.50 87 ARG A N 1
ATOM 646 C CA . ARG A 1 87 ? 2.871 0.433 -11.681 1.00 95.50 87 ARG A CA 1
ATOM 647 C C . ARG A 1 87 ? 1.707 0.812 -12.596 1.00 95.50 87 ARG A C 1
ATOM 649 O O . ARG A 1 87 ? 1.906 1.565 -13.540 1.00 95.50 87 ARG A O 1
ATOM 656 N N . MET A 1 88 ? 0.508 0.301 -12.319 1.00 95.62 88 MET A N 1
ATOM 657 C CA . MET A 1 88 ? -0.661 0.497 -13.182 1.00 95.62 88 MET A CA 1
ATOM 658 C C . MET A 1 88 ? -1.265 1.901 -13.075 1.00 95.62 88 MET A C 1
ATOM 660 O O . MET A 1 88 ? -1.771 2.423 -14.064 1.00 95.62 88 MET A O 1
ATOM 664 N N . LEU A 1 89 ? -1.219 2.522 -11.893 1.00 95.75 89 LEU A N 1
ATOM 665 C CA . LEU A 1 89 ? -1.724 3.885 -11.676 1.00 95.75 89 LEU A CA 1
ATOM 666 C C . LEU A 1 89 ? -0.656 4.972 -11.873 1.00 95.75 89 LEU A C 1
ATOM 668 O O . LEU A 1 89 ? -0.990 6.153 -11.979 1.00 95.75 89 LEU A O 1
ATOM 672 N N . GLY A 1 90 ? 0.618 4.584 -11.890 1.00 93.75 90 GLY A N 1
ATOM 673 C CA . GLY A 1 90 ? 1.767 5.478 -11.838 1.00 93.75 90 GLY A CA 1
ATOM 674 C C . GLY A 1 90 ? 2.050 6.015 -10.429 1.00 93.75 90 GLY A C 1
ATOM 675 O O . GLY A 1 90 ? 1.181 6.083 -9.558 1.00 93.75 90 GLY A O 1
ATOM 676 N N . VAL A 1 91 ? 3.282 6.488 -10.217 1.00 93.00 91 VAL A N 1
ATOM 677 C CA . VAL A 1 91 ? 3.749 7.056 -8.930 1.00 93.00 91 VAL A CA 1
ATOM 678 C C . VAL A 1 91 ? 3.016 8.336 -8.509 1.00 93.00 91 VAL A C 1
ATOM 680 O O . VAL A 1 91 ? 3.046 8.726 -7.348 1.00 93.00 91 VAL A O 1
ATOM 683 N N . ASN A 1 92 ? 2.333 8.986 -9.451 1.00 93.50 92 ASN A N 1
ATOM 684 C CA . ASN A 1 92 ? 1.505 10.168 -9.215 1.00 93.50 92 ASN A CA 1
ATOM 685 C C . ASN A 1 92 ? 0.002 9.855 -9.234 1.00 93.50 92 ASN A C 1
ATOM 687 O O . ASN A 1 92 ? -0.814 10.773 -9.123 1.00 93.50 92 ASN A O 1
ATOM 691 N N . GLY A 1 93 ? -0.379 8.582 -9.383 1.00 93.88 93 GLY A N 1
ATOM 692 C CA . GLY A 1 93 ? -1.771 8.175 -9.551 1.00 93.88 93 GLY A CA 1
ATOM 693 C C . GLY A 1 93 ? -2.663 8.622 -8.394 1.00 93.88 93 GLY A C 1
ATOM 694 O O . GLY A 1 93 ? -3.829 8.946 -8.611 1.00 93.88 93 GLY A O 1
ATOM 695 N N . GLY A 1 94 ? -2.115 8.696 -7.181 1.00 95.31 94 GLY A N 1
ATOM 696 C CA . GLY A 1 94 ? -2.845 9.012 -5.955 1.00 95.31 94 GLY A CA 1
ATOM 697 C C . GLY A 1 94 ? -2.894 10.489 -5.587 1.00 95.31 94 GLY A C 1
ATOM 698 O O . GLY A 1 94 ? -3.473 10.826 -4.554 1.00 95.31 94 GLY A O 1
ATOM 699 N N . MET A 1 95 ? -2.320 11.386 -6.395 1.00 95.50 95 MET A N 1
ATOM 700 C CA . MET A 1 95 ? -2.330 12.816 -6.078 1.00 95.50 95 MET A CA 1
ATOM 701 C C . MET A 1 95 ? -3.765 13.339 -5.914 1.00 95.50 95 MET A C 1
ATOM 703 O O . MET A 1 95 ? -4.584 13.268 -6.829 1.00 95.50 95 MET A O 1
ATOM 707 N N . GLY A 1 96 ? -4.068 13.884 -4.733 1.00 94.56 96 GLY A N 1
ATOM 708 C CA . GLY A 1 96 ? -5.402 14.392 -4.383 1.00 94.56 96 GLY A CA 1
ATOM 709 C C . GLY A 1 96 ? -6.405 13.327 -3.918 1.00 94.56 96 GLY A C 1
ATOM 710 O O . GLY A 1 96 ? -7.528 13.686 -3.554 1.00 94.56 96 GLY A O 1
ATOM 711 N N . TYR A 1 97 ? -6.003 12.054 -3.873 1.00 96.88 97 TYR A N 1
ATOM 712 C CA . TYR A 1 97 ? -6.828 10.937 -3.421 1.00 96.88 97 TYR A CA 1
ATOM 713 C C . TYR A 1 97 ? -6.372 10.381 -2.061 1.00 96.88 97 TYR A C 1
ATOM 715 O O . TYR A 1 97 ? -5.189 10.379 -1.708 1.00 96.88 97 TYR A O 1
ATOM 723 N N . ALA A 1 98 ? -7.344 9.884 -1.303 1.00 97.38 98 ALA A N 1
ATOM 724 C CA . ALA A 1 98 ? -7.175 8.806 -0.345 1.00 97.38 98 ALA A CA 1
ATOM 725 C C . ALA A 1 98 ? -7.461 7.484 -1.065 1.00 97.38 98 ALA A C 1
ATOM 727 O O . ALA A 1 98 ? -8.393 7.406 -1.870 1.00 97.38 98 ALA A O 1
ATOM 728 N N . TYR A 1 99 ? -6.670 6.459 -0.772 1.00 98.44 99 TYR A N 1
ATOM 729 C CA . TYR A 1 99 ? -6.913 5.104 -1.248 1.00 98.44 99 TYR A CA 1
ATOM 730 C C . TYR A 1 99 ? -7.696 4.311 -0.207 1.00 98.44 99 TYR A C 1
ATOM 732 O O . TYR A 1 99 ? -7.261 4.185 0.936 1.00 98.44 99 TYR A O 1
ATOM 740 N N . GLU A 1 100 ? -8.832 3.761 -0.616 1.00 98.56 100 GLU A N 1
ATOM 741 C CA . GLU A 1 100 ? -9.508 2.692 0.113 1.00 98.56 100 GLU A CA 1
ATOM 742 C C . GLU A 1 100 ? -9.177 1.372 -0.581 1.00 98.56 100 GLU A C 1
ATOM 744 O O . GLU A 1 100 ? -9.613 1.142 -1.710 1.00 98.56 100 GLU A O 1
ATOM 749 N N . PHE A 1 101 ? -8.383 0.518 0.061 1.00 98.69 101 PHE A N 1
ATOM 750 C CA . PHE A 1 101 ? -8.085 -0.809 -0.471 1.00 98.69 101 PHE A CA 1
ATOM 751 C C . PHE A 1 101 ? -9.184 -1.786 -0.053 1.00 98.69 101 PHE A C 1
ATOM 753 O O . PHE A 1 101 ? -9.501 -1.907 1.132 1.00 98.69 101 PHE A O 1
ATOM 760 N N . ALA A 1 102 ? -9.748 -2.489 -1.030 1.00 98.25 102 ALA A N 1
ATOM 761 C CA . ALA A 1 102 ? -10.888 -3.378 -0.850 1.00 98.25 102 ALA A CA 1
ATOM 762 C C . ALA A 1 102 ? -10.797 -4.608 -1.768 1.00 98.25 102 ALA A C 1
ATOM 764 O O . ALA A 1 102 ? -9.890 -4.738 -2.595 1.00 98.25 102 ALA A O 1
ATOM 765 N N . GLY A 1 103 ? -11.776 -5.502 -1.647 1.00 98.00 103 GLY A N 1
ATOM 766 C CA . GLY A 1 103 ? -11.894 -6.704 -2.462 1.00 98.00 103 GLY A CA 1
ATOM 767 C C . GLY A 1 103 ? -11.339 -7.944 -1.772 1.00 98.00 103 GLY A C 1
ATOM 768 O O . GLY A 1 103 ? -10.558 -7.867 -0.821 1.00 98.00 103 GLY A O 1
ATOM 769 N N . SER A 1 104 ? -11.744 -9.106 -2.289 1.00 98.31 104 SER A N 1
ATOM 770 C CA . SER A 1 104 ? -11.525 -10.406 -1.646 1.00 98.31 104 SER A CA 1
ATOM 771 C C . SER A 1 104 ? -10.060 -10.691 -1.323 1.00 98.31 104 SER A C 1
ATOM 773 O O . SER A 1 104 ? -9.762 -11.389 -0.358 1.00 98.31 104 SER A O 1
ATOM 775 N N . THR A 1 105 ? -9.131 -10.173 -2.129 1.00 98.56 105 THR A N 1
ATOM 776 C CA . THR A 1 105 ? -7.699 -10.362 -1.898 1.00 98.56 105 THR A CA 1
ATOM 777 C C . THR A 1 105 ? -7.214 -9.560 -0.696 1.00 98.56 105 THR A C 1
ATOM 779 O O . THR A 1 105 ? -6.458 -10.093 0.108 1.00 98.56 105 THR A O 1
ATOM 782 N N . ILE A 1 106 ? -7.664 -8.311 -0.545 1.00 98.50 106 ILE A N 1
ATOM 783 C CA . ILE A 1 106 ? -7.309 -7.443 0.589 1.00 98.50 106 ILE A CA 1
ATOM 784 C C . ILE A 1 106 ? -7.959 -7.952 1.881 1.00 98.50 106 ILE A C 1
ATOM 786 O O . ILE A 1 106 ? -7.314 -7.991 2.928 1.00 98.50 106 ILE A O 1
ATOM 790 N N . GLU A 1 107 ? -9.210 -8.403 1.806 1.00 97.75 107 GLU A N 1
ATOM 791 C CA . GLU A 1 107 ? -9.935 -8.997 2.937 1.00 97.75 107 GLU A CA 1
ATOM 792 C C . GLU A 1 107 ? -9.225 -10.254 3.467 1.00 97.75 107 GLU A C 1
ATOM 794 O O . GLU A 1 107 ? -9.088 -10.427 4.679 1.00 97.75 107 GLU A O 1
ATOM 799 N N . ALA A 1 108 ? -8.689 -11.089 2.569 1.00 98.00 108 ALA A N 1
ATOM 800 C CA . ALA A 1 108 ? -7.952 -12.301 2.925 1.00 98.00 108 ALA A CA 1
ATOM 801 C C . ALA A 1 108 ? -6.551 -12.046 3.519 1.00 98.00 108 ALA A C 1
ATOM 803 O O . ALA A 1 108 ? -5.954 -12.973 4.069 1.00 98.00 108 ALA A O 1
ATOM 804 N N . MET A 1 109 ? -6.015 -10.824 3.418 1.00 98.06 109 MET A N 1
ATOM 805 C CA . MET A 1 109 ? -4.695 -10.490 3.956 1.00 98.06 109 MET A CA 1
ATOM 806 C C . MET A 1 109 ? -4.690 -10.465 5.484 1.00 98.06 109 MET A C 1
ATOM 808 O O . MET A 1 109 ? -5.582 -9.906 6.130 1.00 98.06 109 MET A O 1
ATOM 812 N N . SER A 1 110 ? -3.602 -10.970 6.057 1.00 97.31 110 SER A N 1
ATOM 813 C CA . SER A 1 110 ? -3.255 -10.751 7.458 1.00 97.31 110 SER A CA 1
ATOM 814 C C . SER A 1 110 ? -2.999 -9.268 7.750 1.00 97.31 110 SER A C 1
ATOM 816 O O . SER A 1 110 ? -2.688 -8.473 6.863 1.00 97.31 110 SER A O 1
ATOM 818 N N . MET A 1 111 ? -3.040 -8.871 9.024 1.00 96.25 111 MET A N 1
ATOM 819 C CA . MET A 1 111 ? -2.735 -7.483 9.396 1.00 96.25 111 MET A CA 1
ATOM 820 C C . MET A 1 111 ? -1.329 -7.023 8.990 1.00 96.25 111 MET A C 1
ATOM 822 O O . MET A 1 111 ? -1.144 -5.845 8.698 1.00 96.25 111 MET A O 1
ATOM 826 N N . GLU A 1 112 ? -0.337 -7.917 8.971 1.00 95.00 112 GLU A N 1
ATOM 827 C CA . GLU A 1 112 ? 1.028 -7.564 8.557 1.00 95.00 112 GLU A CA 1
ATOM 828 C C . GLU A 1 112 ? 1.087 -7.257 7.051 1.00 95.00 112 GLU A C 1
ATOM 830 O O . GLU A 1 112 ? 1.690 -6.264 6.650 1.00 95.00 112 GLU A O 1
ATOM 835 N N . GLU A 1 113 ? 0.368 -8.024 6.234 1.00 97.06 113 GLU A N 1
ATOM 836 C CA . GLU A 1 113 ? 0.217 -7.782 4.794 1.00 97.06 113 GLU A CA 1
ATOM 837 C C . GLU A 1 113 ? -0.555 -6.488 4.503 1.00 97.06 113 GLU A C 1
ATOM 839 O O . GLU A 1 113 ? -0.130 -5.677 3.677 1.00 97.06 113 GLU A O 1
ATOM 844 N N . ARG A 1 114 ? -1.639 -6.228 5.243 1.00 98.00 114 ARG A N 1
ATOM 845 C CA . ARG A 1 114 ? -2.395 -4.967 5.156 1.00 98.00 114 ARG A CA 1
ATOM 846 C C . ARG A 1 114 ? -1.516 -3.756 5.473 1.00 98.00 114 ARG A C 1
ATOM 848 O O . ARG A 1 114 ? -1.590 -2.739 4.786 1.00 98.00 114 ARG A O 1
ATOM 855 N N . MET A 1 115 ? -0.640 -3.869 6.477 1.00 96.44 115 MET A N 1
ATOM 856 C CA . MET A 1 115 ? 0.352 -2.834 6.788 1.00 96.44 115 MET A CA 1
ATOM 857 C C . MET A 1 115 ? 1.299 -2.589 5.617 1.00 96.44 115 MET A C 1
ATOM 859 O O . MET A 1 115 ? 1.560 -1.430 5.315 1.00 96.44 115 MET A O 1
ATOM 863 N N . THR A 1 116 ? 1.790 -3.634 4.946 1.00 96.06 116 THR A N 1
ATOM 864 C CA . THR A 1 116 ? 2.637 -3.491 3.751 1.00 96.06 116 THR A CA 1
ATOM 865 C C . THR A 1 116 ? 1.923 -2.714 2.643 1.00 96.06 116 THR A C 1
ATOM 867 O O . THR A 1 116 ? 2.511 -1.784 2.087 1.00 96.06 116 THR A O 1
ATOM 870 N N . VAL A 1 117 ? 0.658 -3.038 2.358 1.00 97.81 117 VAL A N 1
ATOM 871 C CA . VAL A 1 117 ? -0.133 -2.334 1.334 1.00 97.81 117 VAL A CA 1
ATOM 872 C C . VAL A 1 117 ? -0.338 -0.864 1.712 1.00 97.81 117 VAL A C 1
ATOM 874 O O . VAL A 1 117 ? 0.014 0.028 0.942 1.00 97.81 117 VAL A O 1
ATOM 877 N N . CYS A 1 118 ? -0.831 -0.584 2.922 1.00 97.56 118 CYS A N 1
ATOM 878 C CA . CYS A 1 118 ? -1.090 0.790 3.359 1.00 97.56 118 CYS A CA 1
ATOM 879 C C . CYS A 1 118 ? 0.193 1.629 3.474 1.00 97.56 118 CYS A C 1
ATOM 881 O O . CYS A 1 118 ? 0.186 2.804 3.098 1.00 97.56 118 CYS A O 1
ATOM 883 N N . ASN A 1 119 ? 1.300 1.034 3.932 1.00 95.25 119 ASN A N 1
ATOM 884 C CA . ASN A 1 119 ? 2.617 1.672 4.017 1.00 95.25 119 ASN A CA 1
ATOM 885 C C . ASN A 1 119 ? 3.005 2.304 2.677 1.00 95.25 119 ASN A C 1
ATOM 887 O O . ASN A 1 119 ? 3.354 3.482 2.648 1.00 95.25 119 ASN A O 1
ATOM 891 N N . MET A 1 120 ? 2.835 1.556 1.582 1.00 95.81 120 MET A N 1
ATOM 892 C CA . MET A 1 120 ? 3.280 1.968 0.253 1.00 95.81 120 MET A CA 1
ATOM 893 C C . MET A 1 120 ? 2.303 2.869 -0.522 1.00 95.81 120 MET A C 1
ATOM 895 O O . MET A 1 120 ? 2.499 3.157 -1.703 1.00 95.81 120 MET A O 1
ATOM 899 N N . SER A 1 121 ? 1.239 3.349 0.125 1.00 96.06 121 SER A N 1
ATOM 900 C CA . SER A 1 121 ? 0.284 4.271 -0.512 1.00 96.06 121 SER A CA 1
ATOM 901 C C . SER A 1 121 ? 0.946 5.583 -0.944 1.00 96.06 121 SER A C 1
ATOM 903 O O . SER A 1 121 ? 0.567 6.164 -1.962 1.00 96.06 121 SER A O 1
ATOM 905 N N . ILE A 1 122 ? 1.955 6.027 -0.186 1.00 94.06 122 ILE A N 1
ATOM 906 C CA . ILE A 1 122 ? 2.668 7.280 -0.442 1.00 94.06 122 ILE A CA 1
ATOM 907 C C . ILE A 1 122 ? 3.547 7.193 -1.696 1.00 94.06 122 ILE A C 1
ATOM 909 O O . ILE A 1 122 ? 3.634 8.164 -2.443 1.00 94.06 122 ILE A O 1
ATOM 913 N N . GLU A 1 123 ? 4.117 6.023 -1.992 1.00 94.56 123 GLU A N 1
ATOM 914 C CA . GLU A 1 123 ? 4.853 5.729 -3.227 1.00 94.56 123 GLU A CA 1
ATOM 915 C C . GLU A 1 123 ? 3.957 5.756 -4.474 1.00 94.56 123 GLU A C 1
ATOM 917 O O . GLU A 1 123 ? 4.437 6.050 -5.568 1.00 94.56 123 GLU A O 1
ATOM 922 N N . GLY A 1 124 ? 2.659 5.480 -4.314 1.00 92.81 124 GLY A N 1
ATOM 923 C CA . GLY A 1 124 ? 1.640 5.677 -5.350 1.00 92.81 124 GLY A CA 1
ATOM 924 C C . GLY A 1 124 ? 1.090 7.105 -5.418 1.00 92.81 124 GLY A C 1
ATOM 925 O O . GLY A 1 124 ? 0.139 7.355 -6.159 1.00 92.81 124 GLY A O 1
ATOM 926 N N . GLY A 1 125 ? 1.628 8.026 -4.613 1.00 93.69 125 GLY A N 1
ATOM 927 C CA . GLY A 1 125 ? 1.239 9.435 -4.558 1.00 93.69 125 GLY A CA 1
ATOM 928 C C . GLY A 1 125 ? 0.007 9.731 -3.698 1.00 93.69 125 GLY A C 1
ATOM 929 O O . GLY A 1 125 ? -0.383 10.895 -3.580 1.00 93.69 125 GLY A O 1
ATOM 930 N N . ALA A 1 126 ? -0.612 8.715 -3.087 1.00 95.19 126 ALA A N 1
ATOM 931 C CA . ALA A 1 126 ? -1.763 8.905 -2.213 1.00 95.19 126 ALA A CA 1
ATOM 932 C C . ALA A 1 126 ? -1.314 9.362 -0.828 1.00 95.19 126 ALA A C 1
ATOM 934 O O . ALA A 1 126 ? -0.403 8.804 -0.214 1.00 95.19 126 ALA A O 1
ATOM 935 N N . ARG A 1 127 ? -1.991 10.381 -0.295 1.00 90.00 127 ARG A N 1
ATOM 936 C CA . ARG A 1 127 ? -1.630 10.934 1.018 1.00 90.00 127 ARG A CA 1
ATOM 937 C C . ARG A 1 127 ? -2.066 10.035 2.174 1.00 90.00 127 ARG A C 1
ATOM 939 O O . ARG A 1 127 ? -1.471 10.092 3.244 1.00 90.00 127 ARG A O 1
ATOM 946 N N . VAL A 1 128 ? -3.107 9.240 1.949 1.00 94.88 128 VAL A N 1
ATOM 947 C CA . VAL A 1 128 ? -3.685 8.278 2.888 1.00 94.88 128 VAL A CA 1
ATOM 948 C C . VAL A 1 128 ? -3.983 7.006 2.106 1.00 94.88 128 VAL A C 1
ATOM 950 O O . VAL A 1 128 ? -4.499 7.090 0.992 1.00 94.88 128 VAL A O 1
ATOM 953 N N . GLY A 1 129 ? -3.721 5.849 2.704 1.00 97.38 129 GLY A N 1
ATOM 954 C CA . GLY A 1 129 ? -4.294 4.587 2.256 1.00 97.38 129 GLY A CA 1
ATOM 955 C C . GLY A 1 129 ? -4.795 3.790 3.446 1.00 97.38 129 GLY A C 1
ATOM 956 O O . GLY A 1 129 ? -4.059 3.641 4.420 1.00 97.38 129 GLY A O 1
ATOM 957 N N . TYR A 1 130 ? -6.034 3.313 3.384 1.00 98.25 130 TYR A N 1
ATOM 958 C CA . TYR A 1 130 ? -6.681 2.598 4.480 1.00 98.25 130 TYR A CA 1
ATOM 959 C C . TYR A 1 130 ? -7.431 1.358 3.997 1.00 98.25 130 TYR A C 1
ATOM 961 O O . TYR A 1 130 ? -7.773 1.231 2.822 1.00 98.25 130 TYR A O 1
ATOM 969 N N . ILE A 1 131 ? -7.654 0.442 4.935 1.00 98.62 131 ILE A N 1
ATOM 970 C CA . ILE A 1 131 ? -8.464 -0.765 4.769 1.00 98.62 131 ILE A CA 1
ATOM 971 C C . ILE A 1 131 ? -9.544 -0.721 5.841 1.00 98.62 131 ILE A C 1
ATOM 973 O O . ILE A 1 131 ? -9.243 -0.414 6.997 1.00 98.62 131 ILE A O 1
ATOM 977 N N . ASN A 1 132 ? -10.791 -0.998 5.458 1.00 98.12 132 ASN A N 1
ATOM 978 C CA . ASN A 1 132 ? -11.895 -1.038 6.410 1.00 98.12 132 ASN A CA 1
ATOM 979 C C . ASN A 1 132 ? -11.620 -2.084 7.503 1.00 98.12 132 ASN A C 1
ATOM 981 O O . ASN A 1 132 ? -11.142 -3.180 7.196 1.00 98.12 132 ASN A O 1
ATOM 985 N N . PRO A 1 133 ? -11.869 -1.746 8.778 1.00 97.56 133 PRO A N 1
ATOM 986 C CA . PRO A 1 133 ? -11.605 -2.660 9.872 1.00 97.56 133 PRO A CA 1
ATOM 987 C C . PRO A 1 133 ? -12.597 -3.825 9.837 1.00 97.56 133 PRO A C 1
ATOM 989 O O . PRO A 1 133 ? -13.790 -3.640 9.613 1.00 97.56 133 PRO A O 1
ATOM 992 N N . ASP A 1 134 ? -12.099 -5.027 10.091 1.00 97.25 134 ASP A N 1
ATOM 993 C CA . ASP A 1 134 ? -12.903 -6.245 10.117 1.00 97.25 134 ASP A CA 1
ATOM 994 C C . ASP A 1 134 ? -12.450 -7.179 11.248 1.00 97.25 134 ASP A C 1
ATOM 996 O O . ASP A 1 134 ? -11.621 -6.829 12.097 1.00 97.25 134 ASP A O 1
ATOM 1000 N N . GLN A 1 135 ? -12.968 -8.407 11.241 1.00 97.69 135 GLN A N 1
ATOM 1001 C CA . GLN A 1 135 ? -12.622 -9.421 12.229 1.00 97.69 135 GLN A CA 1
ATOM 1002 C C . GLN A 1 135 ? -11.105 -9.664 12.336 1.00 97.69 135 GLN A C 1
ATOM 1004 O O . GLN A 1 135 ? -10.592 -9.802 13.448 1.00 97.69 135 GLN A O 1
ATOM 1009 N N . THR A 1 136 ? -10.369 -9.643 11.218 1.00 97.62 136 THR A N 1
ATOM 1010 C CA . THR A 1 136 ? -8.902 -9.778 11.204 1.00 97.62 136 THR A CA 1
ATOM 1011 C C . THR A 1 136 ? -8.240 -8.633 11.972 1.00 97.62 136 THR A C 1
ATOM 1013 O O . THR A 1 136 ? -7.307 -8.854 12.753 1.00 97.62 136 THR A O 1
ATOM 1016 N N . THR A 1 137 ? -8.744 -7.406 11.810 1.00 97.12 137 THR A N 1
ATOM 1017 C CA . THR A 1 137 ? -8.293 -6.243 12.588 1.00 97.12 137 THR A CA 1
ATOM 1018 C C . THR A 1 137 ? -8.607 -6.405 14.075 1.00 97.12 137 THR A C 1
ATOM 1020 O O . THR A 1 137 ? -7.733 -6.178 14.919 1.00 97.12 137 THR A O 1
ATOM 1023 N N . PHE A 1 138 ? -9.823 -6.834 14.419 1.00 96.50 138 PHE A N 1
ATOM 1024 C CA . PHE A 1 138 ? -10.264 -6.964 15.811 1.00 96.50 138 PHE A CA 1
ATOM 1025 C C . PHE A 1 138 ? -9.460 -8.025 16.563 1.00 96.50 138 PHE A C 1
ATOM 1027 O O . PHE A 1 138 ? -8.959 -7.770 17.660 1.00 96.50 138 PHE A O 1
ATOM 1034 N N . GLU A 1 139 ? -9.275 -9.196 15.959 1.00 95.88 139 GLU A N 1
ATOM 1035 C CA . GLU A 1 139 ? -8.479 -10.284 16.530 1.00 95.88 139 GLU A CA 1
ATOM 1036 C C . GLU A 1 139 ? -7.024 -9.887 16.719 1.00 95.88 139 GLU A C 1
ATOM 1038 O O . GLU A 1 139 ? -6.422 -10.209 17.744 1.00 95.88 139 GLU A O 1
ATOM 1043 N N . TYR A 1 140 ? -6.468 -9.136 15.767 1.00 94.69 140 TYR A N 1
ATOM 1044 C CA . TYR A 1 140 ? -5.109 -8.643 15.892 1.00 94.69 140 TYR A CA 1
ATOM 1045 C C . TYR A 1 140 ? -4.952 -7.679 17.069 1.00 94.69 140 TYR A C 1
ATOM 1047 O O . TYR A 1 140 ? -3.940 -7.753 17.763 1.00 94.69 140 TYR A O 1
ATOM 1055 N N . ILE A 1 141 ? -5.917 -6.786 17.313 1.00 95.00 141 ILE A N 1
ATOM 1056 C CA . ILE A 1 141 ? -5.862 -5.819 18.423 1.00 95.00 141 ILE A CA 1
ATOM 1057 C C . ILE A 1 141 ? -6.104 -6.504 19.776 1.00 95.00 141 ILE A C 1
ATOM 1059 O O . ILE A 1 141 ? -5.493 -6.117 20.775 1.00 95.00 141 ILE A O 1
ATOM 1063 N N . LYS A 1 142 ? -6.975 -7.517 19.834 1.00 94.25 142 LYS A N 1
ATOM 1064 C CA . LYS A 1 142 ? -7.439 -8.127 21.088 1.00 94.25 142 LYS A CA 1
ATOM 1065 C C . LYS A 1 142 ? -6.283 -8.572 21.991 1.00 94.25 142 LYS A C 1
ATOM 1067 O O . LYS A 1 142 ? -5.383 -9.301 21.584 1.00 94.25 142 LYS A O 1
ATOM 1072 N N . GLY A 1 143 ? -6.324 -8.140 23.252 1.00 90.50 143 GLY A N 1
ATOM 1073 C CA . GLY A 1 143 ? -5.337 -8.513 24.271 1.00 90.50 143 GLY A CA 1
ATOM 1074 C C . GLY A 1 143 ? -3.948 -7.885 24.100 1.00 90.50 143 GLY A C 1
ATOM 1075 O O . GLY A 1 143 ? -3.061 -8.156 24.911 1.00 90.50 143 GLY A O 1
ATOM 1076 N N . ARG A 1 144 ? -3.730 -7.037 23.085 1.00 91.56 144 ARG A N 1
ATOM 1077 C CA . ARG A 1 144 ? -2.482 -6.275 22.948 1.00 91.56 144 ARG A CA 1
ATOM 1078 C C . ARG A 1 144 ? -2.441 -5.090 23.918 1.00 91.56 144 ARG A C 1
ATOM 1080 O O . ARG A 1 144 ? -3.487 -4.597 24.343 1.00 91.56 144 ARG A O 1
ATOM 1087 N N . PRO A 1 145 ? -1.243 -4.574 24.249 1.00 89.81 145 PRO A N 1
ATOM 1088 C CA . PRO A 1 145 ? -1.124 -3.326 24.995 1.00 89.81 145 PRO A CA 1
ATOM 1089 C C . PRO A 1 145 ? -1.927 -2.204 24.327 1.00 89.81 145 PRO A C 1
ATOM 1091 O O . PRO A 1 145 ? -1.824 -2.038 23.116 1.00 89.81 145 PRO A O 1
ATOM 1094 N N . TYR A 1 146 ? -2.672 -1.428 25.119 1.00 87.88 146 TYR A N 1
ATOM 1095 C CA . TYR A 1 146 ? -3.564 -0.341 24.673 1.00 87.88 146 TYR A CA 1
ATOM 1096 C C . TYR A 1 146 ? -4.818 -0.767 23.895 1.00 87.88 146 TYR A C 1
ATOM 1098 O O . TYR A 1 146 ? -5.574 0.101 23.453 1.00 87.88 146 TYR A O 1
ATOM 1106 N N . ALA A 1 147 ? -5.086 -2.070 23.772 1.00 92.19 147 ALA A N 1
ATOM 1107 C CA . ALA A 1 147 ? -6.400 -2.538 23.357 1.00 92.19 147 ALA A CA 1
ATOM 1108 C C . ALA A 1 147 ? -7.468 -2.107 24.384 1.00 92.19 147 ALA A C 1
ATOM 1110 O O . ALA A 1 147 ? -7.161 -2.008 25.580 1.00 92.19 147 ALA A O 1
ATOM 1111 N N . PRO A 1 148 ? -8.718 -1.863 23.952 1.00 92.75 148 PRO A N 1
ATOM 1112 C CA . PRO A 1 148 ? -9.838 -1.684 24.866 1.00 92.75 148 PRO A CA 1
ATOM 1113 C C . PRO A 1 148 ? -9.902 -2.809 25.904 1.00 92.75 148 PRO A C 1
ATOM 1115 O O . PRO A 1 148 ? -9.655 -3.974 25.588 1.00 92.75 148 PRO A O 1
ATOM 1118 N N . ALA A 1 149 ? -10.237 -2.447 27.144 1.00 92.75 149 ALA A N 1
ATOM 1119 C CA . ALA A 1 149 ? -10.460 -3.417 28.210 1.00 92.75 149 ALA A CA 1
ATOM 1120 C C . ALA A 1 149 ? -11.602 -4.378 27.839 1.00 92.75 149 ALA A C 1
ATOM 1122 O O . ALA A 1 149 ? -12.484 -4.016 27.056 1.00 92.75 149 ALA A O 1
ATOM 1123 N N . GLU A 1 150 ? -11.597 -5.586 28.406 1.00 92.88 150 GLU A N 1
ATOM 1124 C CA . GLU A 1 150 ? -12.559 -6.643 28.067 1.00 92.88 150 GLU A CA 1
ATOM 1125 C C . GLU A 1 150 ? -14.012 -6.173 28.233 1.00 92.88 150 GLU A C 1
ATOM 1127 O O . GLU A 1 150 ? -14.853 -6.437 27.375 1.00 92.88 150 GLU A O 1
ATOM 1132 N N . GLU A 1 151 ? -14.286 -5.368 29.262 1.00 95.38 151 GLU A N 1
ATOM 1133 C CA . GLU A 1 151 ? -15.616 -4.827 29.555 1.00 95.38 151 GLU A CA 1
ATOM 1134 C C . GLU A 1 151 ? -16.097 -3.810 28.509 1.00 95.38 151 GLU A C 1
ATOM 1136 O O . GLU A 1 151 ? -17.296 -3.571 28.393 1.00 95.38 151 GLU A O 1
ATOM 1141 N N . ARG A 1 152 ? -15.175 -3.201 27.751 1.00 94.81 152 ARG A N 1
ATOM 1142 C CA . ARG A 1 152 ?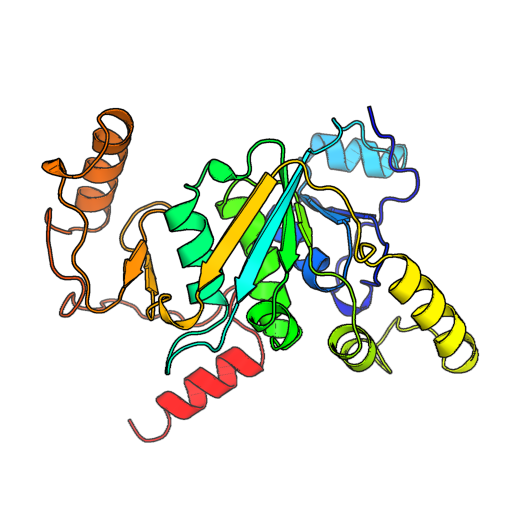 -15.460 -2.212 26.694 1.00 94.81 152 ARG A CA 1
ATOM 1143 C C . ARG A 1 152 ? -15.239 -2.758 25.286 1.00 94.81 152 ARG A C 1
ATOM 1145 O O . ARG A 1 152 ? -15.366 -2.014 24.317 1.00 94.81 152 ARG A O 1
ATOM 1152 N N . TRP A 1 153 ? -14.889 -4.036 25.159 1.00 95.75 153 TRP A N 1
ATOM 1153 C CA . TRP A 1 153 ? -14.533 -4.639 23.879 1.00 95.75 153 TRP A CA 1
ATOM 1154 C C . TRP A 1 153 ? -15.715 -4.671 22.901 1.00 95.75 153 TRP A C 1
ATOM 1156 O O . TRP A 1 153 ? -15.547 -4.355 21.727 1.00 95.75 153 TRP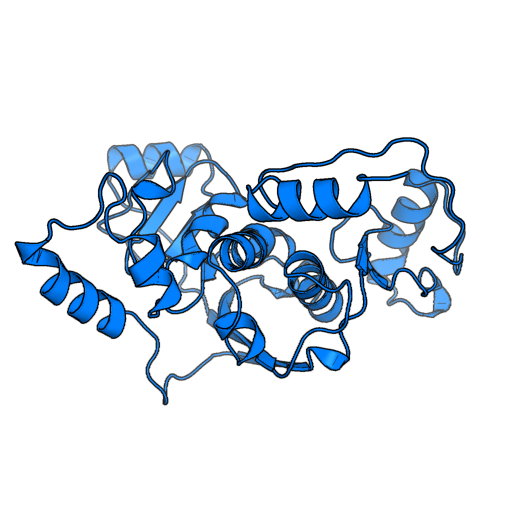 A O 1
ATOM 1166 N N . GLY A 1 154 ? -16.920 -4.984 23.390 1.00 96.75 154 GLY A N 1
ATOM 1167 C CA . GLY A 1 154 ? -18.140 -4.978 22.573 1.00 96.75 154 GLY A CA 1
ATOM 1168 C C . GLY A 1 154 ? -18.496 -3.587 22.036 1.00 96.75 154 GLY A C 1
ATOM 1169 O O . GLY A 1 154 ? -18.791 -3.444 20.850 1.00 96.75 154 GLY A O 1
ATOM 1170 N N . ASP A 1 155 ? -18.388 -2.554 22.878 1.00 96.62 155 ASP A N 1
ATOM 1171 C CA . ASP A 1 155 ? -18.590 -1.159 22.464 1.00 96.62 155 ASP A CA 1
ATOM 1172 C C . ASP A 1 155 ? -17.555 -0.733 21.415 1.00 96.62 155 ASP A C 1
ATOM 1174 O O . ASP A 1 155 ? -17.884 -0.034 20.459 1.00 96.62 155 ASP A O 1
ATOM 1178 N N . ALA A 1 156 ? -16.298 -1.157 21.591 1.00 95.81 156 ALA A N 1
ATOM 1179 C CA . ALA A 1 156 ? -15.222 -0.847 20.660 1.00 95.81 156 ALA A CA 1
ATOM 1180 C C . ALA A 1 156 ? -15.453 -1.489 19.288 1.00 95.81 156 ALA A C 1
ATOM 1182 O O . ALA A 1 156 ? -15.363 -0.782 18.291 1.00 95.81 156 ALA A O 1
ATOM 1183 N N . ILE A 1 157 ? -15.820 -2.777 19.236 1.00 97.06 157 ILE A N 1
ATOM 1184 C CA . ILE A 1 157 ? -16.194 -3.446 17.979 1.00 97.06 157 ILE A CA 1
ATOM 1185 C C . ILE A 1 157 ? -17.351 -2.708 17.310 1.00 97.06 157 ILE A C 1
ATOM 1187 O O . ILE A 1 157 ? -17.236 -2.357 16.143 1.00 97.06 157 ILE A O 1
ATOM 1191 N N . SER A 1 158 ? -18.411 -2.396 18.060 1.00 97.12 158 SER A N 1
ATOM 1192 C CA . SER A 1 158 ? -19.584 -1.701 17.510 1.00 97.12 158 SER A CA 1
ATOM 1193 C C . SER A 1 158 ? -19.210 -0.343 16.902 1.00 97.12 158 SER A C 1
ATOM 1195 O O . SER A 1 1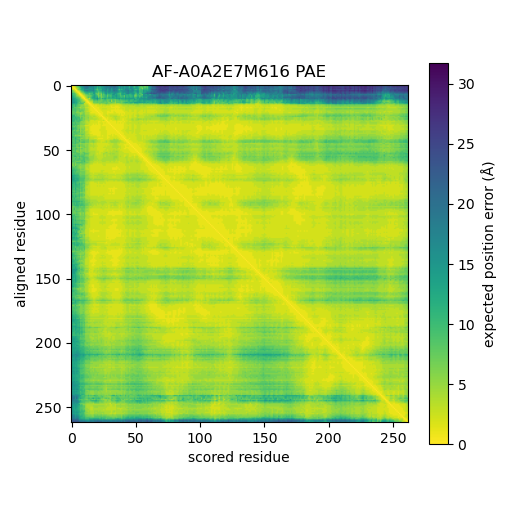58 ? -19.723 0.045 15.856 1.00 97.12 158 SER A O 1
ATOM 1197 N N . TYR A 1 159 ? -18.294 0.391 17.544 1.00 96.62 159 TYR A N 1
ATOM 1198 C CA . TYR A 1 159 ? -17.758 1.636 16.996 1.00 96.62 159 TYR A CA 1
ATOM 1199 C C . TYR A 1 159 ? -16.911 1.395 15.742 1.00 96.62 159 TYR A C 1
ATOM 1201 O O . TYR A 1 159 ? -17.075 2.112 14.760 1.00 96.62 159 TYR A O 1
ATOM 1209 N N . TRP A 1 160 ? -16.019 0.404 15.760 1.00 96.81 160 TRP A N 1
ATOM 1210 C CA . TRP A 1 160 ? -15.132 0.111 14.635 1.00 96.81 160 TRP A CA 1
ATOM 1211 C C . TRP A 1 160 ? -15.887 -0.377 13.398 1.00 96.81 160 TRP A C 1
ATOM 1213 O O . TRP A 1 160 ? -15.552 0.043 12.296 1.00 96.81 160 TRP A O 1
ATOM 1223 N N . GLU A 1 161 ? -16.928 -1.191 13.568 1.00 96.12 161 GLU A N 1
ATOM 1224 C CA . GLU A 1 161 ? -17.835 -1.579 12.481 1.00 96.12 161 GLU A CA 1
ATOM 1225 C C . GLU A 1 161 ? -18.519 -0.348 11.873 1.00 96.12 161 GLU A C 1
ATOM 1227 O O . GLU A 1 161 ? -18.599 -0.234 10.656 1.00 96.12 161 GLU A O 1
ATOM 1232 N N . GLY A 1 162 ? -18.912 0.627 12.700 1.00 95.50 162 GLY A N 1
ATOM 1233 C CA . GLY A 1 162 ? -19.481 1.897 12.236 1.00 95.50 162 GLY A CA 1
ATOM 1234 C C . GLY A 1 162 ? -18.486 2.871 11.586 1.00 95.50 162 GLY A C 1
ATOM 1235 O O . GLY A 1 162 ? -18.904 3.926 11.112 1.00 95.50 162 GLY A O 1
ATOM 1236 N N . VAL A 1 163 ? -17.182 2.568 11.591 1.00 93.94 163 VAL A N 1
ATOM 1237 C CA . VAL A 1 163 ? -16.155 3.332 10.854 1.00 93.94 163 VAL A CA 1
ATOM 1238 C C . VAL A 1 163 ? -15.987 2.806 9.430 1.00 93.94 163 VAL A C 1
ATOM 1240 O O . VAL A 1 163 ? -15.553 3.562 8.559 1.00 93.94 163 VAL A O 1
ATOM 1243 N N . ALA A 1 164 ? -16.281 1.525 9.198 1.00 95.62 164 ALA A N 1
ATOM 1244 C CA . ALA A 1 164 ? -16.158 0.923 7.882 1.00 95.62 164 ALA A CA 1
ATOM 1245 C C . ALA A 1 164 ? -17.114 1.588 6.882 1.00 95.62 164 ALA A C 1
ATOM 1247 O O . ALA A 1 164 ? -18.217 2.000 7.235 1.00 95.62 164 ALA A O 1
ATOM 1248 N N . SER A 1 165 ? -16.682 1.686 5.626 1.00 95.06 165 SER A N 1
ATOM 1249 C CA . SER A 1 165 ? -17.533 2.190 4.548 1.00 95.06 165 SER A CA 1
ATOM 1250 C C . SER A 1 165 ? -18.773 1.309 4.365 1.00 95.06 165 SER A C 1
ATOM 1252 O O . SER A 1 165 ? -18.660 0.083 4.306 1.00 95.06 165 SER A O 1
ATOM 1254 N N . ASP A 1 166 ? -19.937 1.947 4.226 1.00 94.69 166 ASP A N 1
ATOM 1255 C CA . ASP A 1 166 ? -21.206 1.282 3.917 1.00 94.69 166 ASP A CA 1
ATOM 1256 C C . ASP A 1 166 ? -21.161 0.586 2.542 1.00 94.69 166 ASP A C 1
ATOM 1258 O O . ASP A 1 166 ? -20.401 0.972 1.648 1.00 94.69 166 ASP A O 1
ATOM 1262 N N . GLU A 1 167 ? -22.010 -0.425 2.333 1.00 91.31 167 GLU A N 1
ATOM 1263 C CA . GLU A 1 167 ? -22.084 -1.163 1.059 1.00 91.31 167 GLU A CA 1
ATOM 1264 C C . GLU A 1 167 ? -22.436 -0.266 -0.142 1.00 91.31 167 GLU A C 1
ATOM 1266 O O . GLU A 1 167 ? -22.029 -0.552 -1.270 1.00 91.31 167 GLU A O 1
ATOM 1271 N N . ASP A 1 168 ? -23.180 0.820 0.090 1.00 92.06 168 ASP A N 1
ATOM 1272 C CA . ASP A 1 168 ? -23.607 1.797 -0.914 1.00 92.06 168 ASP A CA 1
ATOM 1273 C C . ASP A 1 168 ? -22.771 3.091 -0.907 1.00 92.06 168 ASP A C 1
ATOM 1275 O O . ASP A 1 168 ? -23.159 4.090 -1.523 1.00 92.06 168 ASP A O 1
ATOM 1279 N N . ALA A 1 169 ? -21.602 3.078 -0.254 1.00 95.38 169 ALA A N 1
ATOM 1280 C CA . ALA A 1 169 ? -20.689 4.213 -0.236 1.00 95.38 169 ALA A CA 1
ATOM 1281 C C . ALA A 1 169 ? -20.300 4.657 -1.660 1.00 95.38 169 ALA A C 1
ATOM 1283 O O . ALA A 1 169 ? -19.962 3.859 -2.537 1.00 95.38 169 ALA A O 1
ATOM 1284 N N . SER A 1 170 ? -20.327 5.971 -1.895 1.00 95.94 170 SER A N 1
ATOM 1285 C CA . SER A 1 170 ? -19.932 6.566 -3.173 1.00 95.94 170 SER A CA 1
ATOM 1286 C C . SER A 1 170 ? -18.443 6.906 -3.193 1.00 95.94 170 SER A C 1
ATOM 1288 O O . SER A 1 170 ? -17.948 7.543 -2.261 1.00 95.94 170 SER A O 1
ATOM 1290 N N . TYR A 1 171 ? -17.772 6.601 -4.301 1.00 97.75 171 TYR A N 1
ATOM 1291 C CA . TYR A 1 171 ? -16.352 6.887 -4.510 1.00 97.75 171 TYR A CA 1
ATOM 1292 C C . TYR A 1 171 ? -16.158 7.856 -5.674 1.00 97.75 171 TYR A C 1
ATOM 1294 O O . TYR A 1 171 ? -16.918 7.832 -6.643 1.00 97.75 171 TYR A O 1
ATOM 1302 N N . ASP A 1 172 ? -15.132 8.703 -5.587 1.00 98.19 172 ASP A N 1
ATOM 1303 C CA . ASP A 1 172 ? -14.758 9.604 -6.682 1.00 98.19 172 ASP A CA 1
ATOM 1304 C C . ASP A 1 172 ? -14.138 8.837 -7.859 1.00 98.19 172 ASP A C 1
ATOM 1306 O O . ASP A 1 172 ? -14.195 9.302 -8.996 1.00 98.19 172 ASP A O 1
ATOM 1310 N N . ASP A 1 173 ? -13.527 7.684 -7.576 1.00 98.19 173 ASP A N 1
ATOM 1311 C CA . ASP A 1 173 ? -12.956 6.779 -8.567 1.00 98.19 173 ASP A CA 1
ATOM 1312 C C . ASP A 1 173 ? -12.939 5.333 -8.048 1.00 98.19 173 ASP A C 1
ATOM 1314 O O . ASP A 1 173 ? -12.786 5.097 -6.846 1.00 98.19 173 ASP A O 1
ATOM 1318 N N . VAL A 1 174 ? -13.065 4.362 -8.950 1.00 98.12 174 VAL A N 1
ATOM 1319 C CA . VAL A 1 174 ? -13.005 2.930 -8.628 1.00 98.12 174 VAL A CA 1
ATOM 1320 C C . VAL A 1 174 ? -12.131 2.234 -9.659 1.00 98.12 174 VAL A C 1
ATOM 1322 O O . VAL A 1 174 ? -12.429 2.248 -10.851 1.00 98.12 174 VAL A O 1
ATOM 1325 N N . VAL A 1 175 ? -11.071 1.584 -9.187 1.00 98.25 175 VAL A N 1
ATOM 1326 C CA . VAL A 1 175 ? -10.159 0.796 -10.021 1.00 98.25 175 VAL A CA 1
ATOM 1327 C C . VAL A 1 175 ? -10.177 -0.643 -9.532 1.00 98.25 175 VAL A C 1
ATOM 1329 O O . VAL A 1 175 ? -10.145 -0.888 -8.330 1.00 98.25 175 VAL A O 1
ATOM 1332 N N . THR A 1 176 ? -10.251 -1.599 -10.456 1.00 98.62 176 THR A N 1
ATOM 1333 C CA . THR A 1 176 ? -10.294 -3.030 -10.139 1.00 98.62 176 THR A CA 1
ATOM 1334 C C . THR A 1 176 ? -9.121 -3.763 -10.779 1.00 98.62 176 THR A C 1
ATOM 1336 O O . THR A 1 176 ? -8.842 -3.561 -11.958 1.00 98.62 176 THR A O 1
ATOM 1339 N N . PHE A 1 177 ? -8.486 -4.640 -10.006 1.00 98.62 177 PHE A N 1
ATOM 1340 C CA . PHE A 1 177 ? -7.405 -5.528 -10.419 1.00 98.62 177 PHE A CA 1
ATOM 1341 C C . PHE A 1 177 ? -7.782 -6.988 -10.145 1.00 98.62 177 PHE A C 1
ATOM 1343 O O . PHE A 1 177 ? -8.397 -7.296 -9.117 1.00 98.62 177 PHE A O 1
ATOM 1350 N N . ASP A 1 178 ? -7.390 -7.886 -11.047 1.00 98.56 178 ASP A N 1
ATOM 1351 C CA . ASP A 1 178 ? -7.466 -9.331 -10.830 1.00 98.56 178 ASP A CA 1
ATOM 1352 C C . ASP A 1 178 ? -6.163 -9.818 -10.181 1.00 98.56 178 ASP A C 1
ATOM 1354 O O . ASP A 1 178 ? -5.073 -9.675 -10.733 1.00 98.56 178 ASP A O 1
ATOM 1358 N N . ALA A 1 179 ? -6.276 -10.408 -8.995 1.00 98.31 179 ALA A N 1
ATOM 1359 C CA . ALA A 1 179 ? -5.162 -10.965 -8.241 1.00 98.31 179 ALA A CA 1
ATOM 1360 C C . ALA A 1 179 ? -4.409 -12.064 -9.002 1.00 98.31 179 ALA A C 1
ATOM 1362 O O . ALA A 1 179 ? -3.212 -12.245 -8.770 1.00 98.31 179 ALA A O 1
ATOM 1363 N N . ALA A 1 180 ? -5.083 -12.781 -9.907 1.00 97.62 180 ALA A N 1
ATOM 1364 C CA . ALA A 1 180 ? -4.464 -13.823 -10.720 1.00 97.62 180 ALA A CA 1
ATOM 1365 C C . ALA A 1 180 ? -3.514 -13.259 -11.793 1.00 97.62 180 ALA A C 1
ATOM 1367 O O . ALA A 1 180 ? -2.640 -13.980 -12.274 1.00 97.62 180 ALA A O 1
ATOM 1368 N N . GLU A 1 181 ? -3.663 -11.982 -12.157 1.00 96.62 181 GLU A N 1
ATOM 1369 C CA . GLU A 1 181 ? -2.818 -11.304 -13.147 1.00 96.62 181 GLU A CA 1
ATOM 1370 C C . GLU A 1 181 ? -1.569 -10.661 -12.529 1.00 96.62 181 GLU A C 1
ATOM 1372 O O . GLU A 1 181 ? -0.695 -10.191 -13.259 1.00 96.62 181 GLU A O 1
ATOM 1377 N N . ILE A 1 182 ? -1.459 -10.638 -11.196 1.00 97.94 182 ILE A N 1
ATOM 1378 C CA . ILE A 1 182 ? -0.333 -10.031 -10.483 1.00 97.94 182 ILE A CA 1
ATOM 1379 C C . ILE A 1 182 ? 0.822 -11.041 -10.430 1.00 97.94 182 ILE A C 1
ATOM 1381 O O . ILE A 1 182 ? 0.707 -12.054 -9.740 1.00 97.94 182 ILE A O 1
ATOM 1385 N N . PRO A 1 183 ? 1.951 -10.800 -11.125 1.00 96.69 183 PRO A N 1
ATOM 1386 C CA . PRO A 1 183 ? 3.102 -11.686 -11.045 1.00 96.69 183 PRO A CA 1
ATOM 1387 C C . PRO A 1 183 ? 3.947 -11.373 -9.799 1.00 96.69 183 PRO A C 1
ATOM 1389 O O . PRO A 1 183 ? 3.885 -10.254 -9.276 1.00 96.69 183 PRO A O 1
ATOM 1392 N N . PRO A 1 184 ? 4.830 -12.294 -9.371 1.00 96.81 184 PRO A N 1
ATOM 1393 C CA . PRO A 1 184 ? 5.938 -11.938 -8.491 1.00 96.81 184 PRO A CA 1
ATOM 1394 C C . PRO A 1 184 ? 6.731 -10.797 -9.136 1.00 96.81 184 PRO A C 1
ATOM 1396 O O . PRO A 1 184 ? 7.177 -10.914 -10.281 1.00 96.81 184 PRO A O 1
ATOM 1399 N N . THR A 1 185 ? 6.853 -9.676 -8.437 1.00 95.75 185 THR A N 1
ATOM 1400 C CA . THR A 1 185 ? 7.217 -8.378 -9.004 1.00 95.75 185 THR A CA 1
ATOM 1401 C C . THR A 1 185 ? 8.524 -7.875 -8.409 1.00 95.75 185 THR A C 1
ATOM 1403 O O . THR A 1 185 ? 8.791 -7.994 -7.215 1.00 95.75 185 THR A O 1
ATOM 1406 N N . VAL A 1 186 ? 9.344 -7.248 -9.249 1.00 95.75 186 VAL A N 1
ATOM 1407 C CA . VAL A 1 186 ? 10.533 -6.512 -8.815 1.00 95.75 186 VAL A CA 1
ATOM 1408 C C . VAL A 1 186 ? 10.521 -5.100 -9.371 1.00 95.75 186 VAL A C 1
ATOM 1410 O O . VAL A 1 186 ? 10.105 -4.860 -10.505 1.00 95.75 186 VAL A O 1
ATOM 1413 N N . THR A 1 187 ? 11.022 -4.160 -8.578 1.00 95.62 187 THR A N 1
ATOM 1414 C CA . THR A 1 187 ? 11.359 -2.814 -9.043 1.00 95.62 187 THR A CA 1
ATOM 1415 C C . THR A 1 187 ? 12.760 -2.832 -9.639 1.00 95.62 187 THR A C 1
ATOM 1417 O O . THR A 1 187 ? 13.703 -3.244 -8.963 1.00 95.62 187 THR A O 1
ATOM 1420 N N . TRP A 1 188 ? 12.905 -2.392 -10.885 1.00 95.06 188 TRP A N 1
ATOM 1421 C CA . TRP A 1 188 ? 14.177 -2.423 -11.616 1.00 95.06 188 TRP A CA 1
ATOM 1422 C C . TRP A 1 188 ? 14.839 -1.050 -11.744 1.00 95.06 188 TRP A C 1
ATOM 1424 O O . TRP A 1 188 ? 15.977 -0.993 -12.193 1.00 95.06 188 TRP A O 1
ATOM 1434 N N . GLY A 1 189 ? 14.147 0.035 -11.379 1.00 94.12 189 GLY A N 1
ATOM 1435 C CA . GLY A 1 189 ? 14.608 1.408 -11.582 1.00 94.12 189 GLY A CA 1
ATOM 1436 C C . GLY A 1 189 ? 14.760 2.234 -10.301 1.00 94.12 189 GLY A C 1
ATOM 1437 O O . GLY A 1 189 ? 15.002 1.710 -9.217 1.00 94.12 189 GLY A O 1
ATOM 1438 N N . ILE A 1 190 ? 14.620 3.552 -10.441 1.00 94.62 190 ILE A N 1
ATOM 1439 C CA . ILE A 1 190 ? 14.839 4.562 -9.387 1.00 94.62 190 ILE A CA 1
ATOM 1440 C C . ILE A 1 190 ? 13.544 5.049 -8.731 1.00 94.62 190 ILE A C 1
ATOM 1442 O O . ILE A 1 190 ? 13.582 5.884 -7.828 1.00 94.62 190 ILE A O 1
ATOM 1446 N N . ASN A 1 191 ? 12.392 4.549 -9.177 1.00 93.06 191 ASN A N 1
ATOM 1447 C CA . ASN A 1 191 ? 11.120 4.778 -8.508 1.00 93.06 191 ASN A CA 1
ATOM 1448 C C . ASN A 1 191 ? 10.272 3.491 -8.447 1.00 93.06 191 ASN A C 1
ATOM 1450 O O . ASN A 1 191 ? 10.467 2.588 -9.261 1.00 93.06 191 ASN A O 1
ATOM 1454 N N . PRO A 1 192 ? 9.313 3.394 -7.509 1.00 92.25 192 PRO A N 1
ATOM 1455 C CA . PRO A 1 192 ? 8.522 2.177 -7.302 1.00 92.25 192 PRO A CA 1
ATOM 1456 C C . PRO A 1 192 ? 7.581 1.806 -8.458 1.00 92.25 192 PRO A C 1
ATOM 1458 O O . PRO A 1 192 ? 7.166 0.654 -8.542 1.00 92.25 192 PRO A O 1
ATOM 1461 N N . GLY A 1 193 ? 7.248 2.750 -9.346 1.00 92.06 193 GLY A N 1
ATOM 1462 C CA . GLY A 1 193 ? 6.447 2.482 -10.546 1.00 92.06 193 GLY A CA 1
ATOM 1463 C C . GLY A 1 193 ? 7.231 1.771 -11.651 1.00 92.06 193 GLY A C 1
ATOM 1464 O O . GLY A 1 193 ? 6.636 1.096 -12.488 1.00 92.06 193 GLY A O 1
ATOM 1465 N N . GLN A 1 194 ? 8.565 1.850 -11.624 1.00 95.38 194 GLN A N 1
ATOM 1466 C CA . GLN A 1 194 ? 9.456 1.095 -12.507 1.00 95.38 194 GLN A CA 1
ATOM 1467 C C . GLN A 1 194 ? 9.575 -0.351 -12.013 1.00 95.38 194 GLN A C 1
ATOM 1469 O O . GLN A 1 194 ? 10.609 -0.779 -11.494 1.00 95.38 194 GLN A O 1
ATOM 1474 N N . ALA A 1 195 ? 8.478 -1.093 -12.158 1.00 96.06 195 ALA A N 1
ATOM 1475 C CA . ALA A 1 195 ? 8.325 -2.467 -11.709 1.00 96.06 195 ALA A CA 1
ATOM 1476 C C . ALA A 1 195 ? 7.881 -3.389 -12.847 1.00 96.06 195 ALA A C 1
ATOM 1478 O O . ALA A 1 195 ? 7.123 -2.988 -13.730 1.00 96.06 195 ALA A O 1
ATOM 1479 N N . VAL A 1 196 ? 8.346 -4.637 -12.823 1.00 96.25 196 VAL A N 1
ATOM 1480 C CA . VAL A 1 196 ? 7.960 -5.688 -13.775 1.00 96.25 196 VAL A CA 1
ATOM 1481 C C . VAL A 1 196 ? 7.888 -7.044 -13.079 1.00 96.25 196 VAL A C 1
ATOM 1483 O O . VAL A 1 196 ? 8.442 -7.218 -11.993 1.00 96.25 196 VAL A O 1
ATOM 1486 N N . GLY A 1 197 ? 7.218 -8.012 -13.706 1.00 96.75 197 GLY A N 1
ATOM 1487 C CA . GLY A 1 197 ? 7.285 -9.402 -13.256 1.00 96.75 197 GLY A CA 1
ATOM 1488 C C . GLY A 1 197 ? 8.720 -9.936 -13.318 1.00 96.75 197 GLY A C 1
ATOM 1489 O O . GLY A 1 197 ? 9.493 -9.547 -14.194 1.00 96.75 197 GLY A O 1
ATOM 1490 N N . VAL A 1 198 ? 9.087 -10.837 -12.409 1.00 95.38 198 VAL A N 1
ATOM 1491 C CA . VAL A 1 198 ? 10.429 -11.456 -12.361 1.00 95.38 198 VAL A CA 1
ATOM 1492 C C . VAL A 1 198 ? 10.811 -12.141 -13.683 1.00 95.38 198 VAL A C 1
ATOM 1494 O O . VAL A 1 198 ? 11.986 -12.192 -14.046 1.00 95.38 198 VAL A O 1
ATOM 1497 N N . ASP A 1 199 ? 9.825 -12.658 -14.412 1.00 94.56 199 ASP A N 1
ATOM 1498 C CA . ASP A 1 199 ? 9.959 -13.317 -15.714 1.00 94.56 199 ASP A CA 1
ATOM 1499 C C . ASP A 1 199 ? 9.859 -12.356 -16.915 1.00 94.56 199 ASP A C 1
ATOM 1501 O O . ASP A 1 199 ? 10.025 -12.769 -18.066 1.00 94.56 199 ASP A O 1
ATOM 1505 N N . GLN A 1 200 ? 9.610 -11.070 -16.663 1.00 95.88 200 GLN A N 1
ATOM 1506 C CA . GLN A 1 200 ? 9.426 -10.050 -17.687 1.00 95.88 200 GLN A CA 1
ATOM 1507 C C . GLN A 1 200 ? 10.737 -9.330 -18.039 1.00 95.88 200 GLN A C 1
ATOM 1509 O O . GLN A 1 200 ? 11.817 -9.549 -17.476 1.00 95.88 200 GLN A O 1
ATOM 1514 N N . ARG A 1 201 ? 10.632 -8.464 -19.047 1.00 96.94 201 ARG A N 1
ATOM 1515 C CA . ARG A 1 201 ? 11.698 -7.574 -19.507 1.00 96.94 201 ARG A CA 1
ATOM 1516 C C . ARG A 1 201 ? 11.400 -6.154 -19.054 1.00 96.94 201 ARG A C 1
ATOM 1518 O O . ARG A 1 201 ? 10.235 -5.792 -18.899 1.00 96.94 201 ARG A O 1
ATOM 1525 N N . ILE A 1 202 ? 12.452 -5.364 -18.892 1.00 96.44 202 ILE A N 1
ATOM 1526 C CA . ILE A 1 202 ? 12.338 -3.914 -18.750 1.00 96.44 202 ILE A CA 1
ATOM 1527 C C . ILE A 1 202 ? 11.631 -3.370 -20.006 1.00 96.44 202 ILE A C 1
ATOM 1529 O O . ILE A 1 202 ? 11.967 -3.828 -21.103 1.00 96.44 202 ILE A O 1
ATOM 1533 N N . PRO A 1 203 ? 10.657 -2.447 -19.881 1.00 94.62 203 PRO A N 1
ATOM 1534 C CA . PRO A 1 203 ? 10.027 -1.814 -21.038 1.00 94.62 203 PRO A CA 1
ATOM 1535 C C . PRO A 1 203 ? 11.069 -1.170 -21.948 1.00 94.62 203 PRO A C 1
ATOM 1537 O O . PRO A 1 203 ? 12.085 -0.667 -21.467 1.00 94.62 203 PRO A O 1
ATOM 1540 N N . LYS A 1 204 ? 10.828 -1.177 -23.256 1.00 96.06 204 LYS A N 1
ATOM 1541 C CA . LYS A 1 204 ? 11.696 -0.447 -24.183 1.00 96.06 204 LYS A CA 1
ATOM 1542 C C . LYS A 1 204 ? 11.353 1.029 -24.179 1.00 96.06 204 LYS A C 1
ATOM 1544 O O . LYS A 1 204 ? 10.181 1.379 -24.097 1.00 96.06 204 LYS A O 1
ATOM 1549 N N . ALA A 1 205 ? 12.335 1.887 -24.435 1.00 94.50 205 ALA A N 1
ATOM 1550 C CA . ALA A 1 205 ? 12.092 3.317 -24.628 1.00 94.50 205 ALA A CA 1
ATOM 1551 C C . ALA A 1 205 ? 11.021 3.588 -25.710 1.00 94.50 205 ALA A C 1
ATOM 1553 O O . ALA A 1 205 ? 10.232 4.515 -25.591 1.00 94.50 205 ALA A O 1
ATOM 1554 N N . SER A 1 206 ? 10.929 2.736 -26.739 1.00 94.31 206 SER A N 1
ATOM 1555 C CA . SER A 1 206 ? 9.903 2.833 -27.790 1.00 94.31 206 SER A CA 1
ATOM 1556 C C . SER A 1 206 ? 8.469 2.518 -27.339 1.00 94.31 206 SER A C 1
ATOM 1558 O O . SER A 1 206 ? 7.542 2.706 -28.120 1.00 94.31 206 SER A O 1
ATOM 1560 N N . GLU A 1 207 ? 8.295 1.952 -26.146 1.00 92.62 207 GLU A N 1
ATOM 1561 C CA . GLU A 1 207 ? 7.007 1.539 -25.568 1.00 92.62 207 GLU A CA 1
ATOM 1562 C C . GLU A 1 207 ? 6.501 2.542 -24.519 1.00 92.62 207 GLU A C 1
ATOM 1564 O O . GLU A 1 207 ? 5.420 2.343 -23.968 1.00 92.62 207 GLU A O 1
ATOM 1569 N N . LEU A 1 208 ? 7.279 3.591 -24.232 1.00 90.88 208 LEU A N 1
ATOM 1570 C CA . LEU A 1 208 ? 7.000 4.577 -23.193 1.00 90.88 208 LEU A CA 1
ATOM 1571 C C . LEU A 1 208 ? 6.491 5.893 -23.776 1.00 90.88 208 LEU A C 1
ATOM 1573 O O . LEU A 1 208 ? 6.799 6.256 -24.915 1.00 90.88 208 LEU A O 1
ATOM 1577 N N . GLU A 1 209 ? 5.755 6.637 -22.956 1.00 90.06 209 GLU A N 1
ATOM 1578 C CA . GLU A 1 209 ? 5.340 7.995 -23.289 1.00 90.06 209 GLU A CA 1
ATOM 1579 C C . GLU A 1 209 ? 6.542 8.956 -23.251 1.00 90.06 209 GLU A C 1
ATOM 1581 O O . GLU A 1 209 ? 7.492 8.777 -22.485 1.00 90.06 209 GLU A O 1
ATOM 1586 N N . GLU A 1 210 ? 6.494 10.036 -24.040 1.00 88.06 210 GLU A N 1
ATOM 1587 C CA . GLU A 1 210 ? 7.620 10.980 -24.186 1.00 88.06 210 GLU A CA 1
ATOM 1588 C C . GLU A 1 210 ? 8.086 11.568 -22.839 1.00 88.06 210 GLU A C 1
ATOM 1590 O O . GLU A 1 210 ? 9.280 11.771 -22.614 1.00 88.06 210 GLU A O 1
ATOM 1595 N N . GLY A 1 211 ? 7.152 11.782 -21.905 1.00 88.31 211 GLY A N 1
ATOM 1596 C CA . GLY A 1 211 ? 7.443 12.288 -20.561 1.00 88.31 211 GLY A CA 1
ATOM 1597 C C . GLY A 1 211 ? 8.189 11.308 -19.644 1.00 88.31 211 GLY A C 1
ATOM 1598 O O . GLY A 1 211 ? 8.747 11.736 -18.634 1.00 88.31 211 GLY A O 1
ATOM 1599 N N . GLU A 1 212 ? 8.222 10.017 -19.977 1.00 88.81 212 GLU A N 1
ATOM 1600 C CA . GLU A 1 212 ? 8.851 8.961 -19.171 1.00 88.81 212 GLU A CA 1
ATOM 1601 C C . GLU A 1 212 ? 10.269 8.619 -19.646 1.00 88.81 212 GLU A C 1
ATOM 1603 O O . GLU A 1 212 ? 11.055 8.041 -18.896 1.00 88.81 212 GLU A O 1
ATOM 1608 N N . LEU A 1 213 ? 10.637 9.020 -20.867 1.00 92.56 213 LEU A N 1
ATOM 1609 C CA . LEU A 1 213 ? 11.925 8.678 -21.480 1.00 92.56 213 LEU A CA 1
ATOM 1610 C C . LEU A 1 213 ? 13.122 9.145 -20.644 1.00 92.56 213 LEU A C 1
ATOM 1612 O O . LEU A 1 213 ? 14.074 8.393 -20.446 1.00 92.56 213 LEU A O 1
ATOM 1616 N N . GLY A 1 214 ? 13.061 10.362 -20.097 1.00 93.38 214 GLY A N 1
ATOM 1617 C CA . GLY A 1 214 ? 14.160 10.910 -19.299 1.00 93.38 214 GLY A CA 1
ATOM 1618 C C . GLY A 1 214 ? 14.421 10.118 -18.014 1.00 93.38 214 GLY A C 1
ATOM 1619 O O . GLY A 1 214 ? 15.570 9.813 -17.693 1.00 93.38 214 GLY A O 1
ATOM 1620 N N . THR A 1 215 ? 13.360 9.745 -17.290 1.00 93.94 215 THR A N 1
ATOM 1621 C CA . THR A 1 215 ? 13.482 8.959 -16.050 1.00 93.94 215 THR A CA 1
ATOM 1622 C C . THR A 1 215 ? 13.818 7.496 -16.335 1.00 93.94 215 THR A C 1
ATOM 1624 O O . THR A 1 215 ? 14.475 6.850 -15.516 1.00 93.94 215 THR A O 1
ATOM 1627 N N . HIS A 1 216 ? 13.419 6.973 -17.497 1.00 95.06 216 HIS A N 1
ATOM 1628 C CA . HIS A 1 216 ? 13.798 5.648 -17.989 1.00 95.06 216 HIS A CA 1
ATOM 1629 C C . HIS A 1 216 ? 15.299 5.546 -18.272 1.00 95.06 216 HIS A C 1
ATOM 1631 O O . HIS A 1 216 ? 15.979 4.683 -17.715 1.00 95.06 216 HIS A O 1
ATOM 1637 N N . GLU A 1 217 ? 15.847 6.470 -19.066 1.00 95.69 217 GLU A N 1
ATOM 1638 C CA . GLU A 1 217 ? 17.282 6.519 -19.379 1.00 95.69 217 GLU A CA 1
ATOM 1639 C C . GLU A 1 217 ? 18.142 6.716 -18.123 1.00 95.69 217 GLU A C 1
ATOM 1641 O O . GLU A 1 217 ? 19.214 6.118 -17.975 1.00 95.69 217 GLU A O 1
ATOM 1646 N N . GLU A 1 218 ? 17.676 7.548 -17.188 1.00 96.94 218 GLU A N 1
ATOM 1647 C CA . GLU A 1 218 ? 18.328 7.720 -15.894 1.00 96.94 218 GLU A CA 1
ATOM 1648 C C . GLU A 1 218 ? 18.328 6.427 -15.075 1.00 96.94 218 GLU A C 1
ATOM 1650 O O . GLU A 1 218 ? 19.384 6.043 -14.567 1.00 96.94 218 GLU A O 1
ATOM 1655 N N . ALA A 1 219 ? 17.189 5.734 -15.000 1.00 96.69 219 ALA A N 1
ATOM 1656 C CA . ALA A 1 219 ? 17.061 4.477 -14.272 1.00 96.69 219 ALA A CA 1
ATOM 1657 C C . ALA A 1 219 ? 17.986 3.389 -14.829 1.00 96.69 219 ALA A C 1
ATOM 1659 O O . ALA A 1 219 ? 18.738 2.783 -14.066 1.00 96.69 219 ALA A O 1
ATOM 1660 N N . LEU A 1 220 ? 17.988 3.186 -16.151 1.00 97.00 220 LEU A N 1
ATOM 1661 C CA . LEU A 1 220 ? 18.854 2.209 -16.817 1.00 97.00 220 LEU A CA 1
ATOM 1662 C C . LEU A 1 220 ? 20.333 2.469 -16.514 1.00 97.00 220 LEU A C 1
ATOM 1664 O O . LEU A 1 220 ? 21.063 1.569 -16.098 1.00 97.00 220 LEU A O 1
ATOM 1668 N N . ARG A 1 221 ? 20.768 3.725 -16.648 1.00 96.81 221 ARG A N 1
ATOM 1669 C CA . ARG A 1 221 ? 22.151 4.132 -16.370 1.00 96.81 221 ARG A CA 1
ATOM 1670 C C . ARG A 1 221 ? 22.524 3.972 -14.898 1.00 96.81 221 ARG A C 1
ATOM 1672 O O . ARG A 1 221 ? 23.634 3.529 -14.614 1.00 96.81 221 ARG A O 1
ATOM 1679 N N . TYR A 1 222 ? 21.635 4.352 -13.980 1.00 95.38 222 TYR A N 1
ATOM 1680 C CA . TYR A 1 222 ? 21.871 4.230 -12.540 1.00 95.38 222 TYR A CA 1
ATOM 1681 C C . TYR A 1 222 ? 22.005 2.763 -12.119 1.00 95.38 222 TYR A C 1
ATOM 1683 O O . TYR A 1 222 ? 22.899 2.418 -11.347 1.00 95.38 222 TYR A O 1
ATOM 1691 N N . MET A 1 223 ? 21.148 1.902 -12.668 1.00 94.69 223 MET A N 1
ATOM 1692 C CA . MET A 1 223 ? 21.087 0.480 -12.327 1.00 94.69 223 MET A CA 1
ATOM 1693 C C . MET A 1 223 ? 22.083 -0.376 -13.117 1.00 94.69 223 MET A C 1
ATOM 1695 O O . MET A 1 223 ? 22.316 -1.529 -12.757 1.00 94.69 223 MET A O 1
ATOM 1699 N N . GLY A 1 224 ? 22.686 0.174 -14.175 1.00 94.88 224 GLY A N 1
ATOM 1700 C CA . GLY A 1 224 ? 23.572 -0.565 -15.073 1.00 94.88 224 GLY A CA 1
ATOM 1701 C C . GLY A 1 224 ? 22.829 -1.621 -15.896 1.00 94.88 224 GLY A C 1
ATOM 1702 O O . GLY A 1 224 ? 23.356 -2.713 -16.098 1.00 94.88 224 GLY A O 1
ATOM 1703 N N . LEU A 1 225 ? 21.603 -1.306 -16.323 1.00 96.12 225 LEU A N 1
ATOM 1704 C CA . LEU A 1 225 ? 20.725 -2.179 -17.106 1.00 96.12 225 LEU A CA 1
ATOM 1705 C C . LEU A 1 225 ? 20.595 -1.675 -18.549 1.00 96.12 225 LEU A C 1
ATOM 1707 O O . LEU A 1 225 ? 20.781 -0.490 -18.830 1.00 96.12 225 LEU A O 1
ATOM 1711 N N . GLU A 1 226 ? 20.255 -2.578 -19.463 1.00 96.50 226 GLU A N 1
ATOM 1712 C CA . GLU A 1 226 ? 20.022 -2.288 -20.879 1.00 96.50 226 GLU A CA 1
ATOM 1713 C C . GLU A 1 226 ? 18.521 -2.167 -21.199 1.00 96.50 226 GLU A C 1
ATOM 1715 O O . GLU A 1 226 ? 17.665 -2.802 -20.577 1.00 96.50 226 GLU A O 1
ATOM 1720 N N . ASP A 1 227 ? 18.195 -1.369 -22.215 1.00 96.81 227 ASP A N 1
ATOM 1721 C CA . ASP A 1 227 ? 16.821 -1.193 -22.691 1.00 96.81 227 ASP A CA 1
ATOM 1722 C C . ASP A 1 227 ? 16.246 -2.516 -23.233 1.00 96.81 227 ASP A C 1
ATOM 1724 O O . ASP A 1 227 ? 16.866 -3.192 -24.059 1.00 96.81 227 ASP A O 1
ATOM 1728 N N . GLY A 1 228 ? 15.060 -2.924 -22.767 1.00 96.81 228 GLY A N 1
ATOM 1729 C CA . GLY A 1 228 ? 14.472 -4.215 -23.150 1.00 96.81 228 GLY A CA 1
ATOM 1730 C C . GLY A 1 228 ? 15.130 -5.457 -22.522 1.00 96.81 228 GLY A C 1
ATOM 1731 O O . GLY A 1 228 ? 14.804 -6.588 -22.921 1.00 96.81 228 GLY A O 1
ATOM 1732 N N . GLN A 1 229 ? 16.065 -5.287 -21.577 1.00 97.19 229 GLN A N 1
ATOM 1733 C CA . GLN A 1 229 ? 16.764 -6.393 -20.918 1.00 97.19 229 GLN A CA 1
ATOM 1734 C C . GLN A 1 229 ? 15.794 -7.273 -20.115 1.00 97.19 229 GLN A C 1
ATOM 1736 O O . GLN A 1 229 ? 14.877 -6.787 -19.457 1.00 97.19 229 GLN A O 1
ATOM 1741 N N . ALA A 1 230 ? 16.003 -8.592 -20.147 1.00 97.56 230 ALA A N 1
ATOM 1742 C CA . ALA A 1 230 ? 15.295 -9.511 -19.258 1.00 97.56 230 ALA A CA 1
ATOM 1743 C C . ALA A 1 230 ? 15.786 -9.348 -17.813 1.00 97.56 230 ALA A C 1
ATOM 1745 O O . ALA A 1 230 ? 16.992 -9.338 -17.571 1.00 97.56 230 ALA A O 1
ATOM 1746 N N . ILE A 1 231 ? 14.856 -9.268 -16.860 1.00 95.88 231 ILE A N 1
ATOM 1747 C CA . ILE A 1 231 ? 15.199 -9.207 -15.433 1.00 95.88 231 ILE A CA 1
ATOM 1748 C C . ILE A 1 231 ? 15.782 -10.534 -14.957 1.00 95.88 231 ILE A C 1
ATOM 1750 O O . ILE A 1 231 ? 16.775 -10.570 -14.227 1.00 95.88 231 ILE A O 1
ATOM 1754 N N . ALA A 1 232 ? 15.184 -11.642 -15.393 1.00 94.81 232 ALA A N 1
ATOM 1755 C CA . ALA A 1 232 ? 15.703 -12.964 -15.104 1.00 94.81 232 ALA A CA 1
ATOM 1756 C C . ALA A 1 232 ? 17.150 -13.099 -15.609 1.00 94.81 232 ALA A C 1
ATOM 1758 O O . ALA A 1 232 ? 17.439 -12.907 -16.791 1.00 94.81 232 ALA A O 1
ATOM 1759 N N . GLY A 1 233 ? 18.057 -13.464 -14.701 1.00 91.88 233 GLY A N 1
ATOM 1760 C CA . GLY A 1 233 ? 19.481 -13.633 -14.995 1.00 91.88 233 GLY A CA 1
ATOM 1761 C C . GLY A 1 233 ? 20.357 -12.421 -14.670 1.00 91.88 233 GLY A C 1
ATOM 1762 O O . GLY A 1 233 ? 21.579 -12.555 -14.736 1.00 91.88 233 GLY A O 1
ATOM 1763 N N . VAL A 1 234 ? 19.781 -11.282 -14.264 1.00 94.12 234 VAL A N 1
ATOM 1764 C CA . VAL A 1 234 ? 20.559 -10.164 -13.707 1.00 94.12 234 VAL A CA 1
ATOM 1765 C C . VAL A 1 234 ? 21.267 -10.635 -12.425 1.00 94.12 234 VAL A C 1
ATOM 1767 O O . VAL A 1 234 ? 20.597 -11.107 -11.501 1.00 94.12 234 VAL A O 1
ATOM 1770 N N . PRO A 1 235 ? 22.610 -10.548 -12.336 1.00 92.88 235 PRO A N 1
ATOM 1771 C CA . PRO A 1 235 ? 23.336 -10.980 -11.147 1.00 92.88 235 PRO A CA 1
ATOM 1772 C C . PRO A 1 235 ? 22.978 -10.131 -9.927 1.00 92.88 235 PRO A C 1
ATOM 1774 O O . PRO A 1 235 ? 23.022 -8.906 -9.989 1.00 92.88 235 PRO A O 1
ATOM 1777 N N . ILE A 1 236 ? 22.696 -10.785 -8.801 1.00 92.44 236 ILE A N 1
ATOM 1778 C CA . ILE A 1 236 ? 22.490 -10.120 -7.512 1.00 92.44 236 ILE A CA 1
ATOM 1779 C C . ILE A 1 236 ? 23.853 -9.932 -6.844 1.00 92.44 236 ILE A C 1
ATOM 1781 O O . ILE A 1 236 ? 24.522 -10.911 -6.512 1.00 92.44 236 ILE A O 1
ATOM 1785 N N . GLN A 1 237 ? 24.268 -8.683 -6.631 1.00 91.62 237 GLN A N 1
ATOM 1786 C CA . GLN A 1 237 ? 25.519 -8.364 -5.931 1.00 91.62 237 GLN A CA 1
ATOM 1787 C C . GLN A 1 237 ? 25.327 -8.321 -4.413 1.00 91.62 237 GLN A C 1
ATOM 1789 O O . GLN A 1 237 ? 26.223 -8.701 -3.661 1.00 91.62 237 GLN A O 1
ATOM 1794 N N . VAL A 1 238 ? 24.163 -7.847 -3.961 1.00 92.44 238 VAL A N 1
ATOM 1795 C CA . VAL A 1 238 ? 23.814 -7.698 -2.545 1.00 92.44 238 VAL A CA 1
ATOM 1796 C C . VAL A 1 238 ? 22.350 -8.076 -2.352 1.00 92.44 238 VAL A C 1
ATOM 1798 O O . VAL A 1 238 ? 21.492 -7.640 -3.113 1.00 92.44 238 VAL A O 1
ATOM 1801 N N . ALA A 1 239 ? 22.066 -8.859 -1.312 1.00 91.12 239 ALA A N 1
ATOM 1802 C CA . ALA A 1 239 ? 20.710 -9.164 -0.875 1.00 91.12 239 ALA A CA 1
ATOM 1803 C C . ALA A 1 239 ? 20.506 -8.629 0.546 1.00 91.12 239 ALA A C 1
ATOM 1805 O O . ALA A 1 239 ? 21.239 -8.995 1.465 1.00 91.12 239 ALA A O 1
ATOM 1806 N N . PHE A 1 240 ? 19.510 -7.762 0.717 1.00 90.62 240 PHE A N 1
ATOM 1807 C CA . PHE A 1 240 ? 19.079 -7.255 2.015 1.00 90.62 240 PHE A CA 1
ATOM 1808 C C . PHE A 1 240 ? 17.653 -7.720 2.290 1.00 90.62 240 PHE A C 1
ATOM 1810 O O . PHE A 1 240 ? 16.807 -7.703 1.399 1.00 90.62 240 PHE A O 1
ATOM 1817 N N . ILE A 1 241 ? 17.400 -8.144 3.526 1.00 88.44 241 ILE A N 1
ATOM 1818 C CA . ILE A 1 241 ? 16.088 -8.604 3.975 1.00 88.44 241 ILE A CA 1
ATOM 1819 C C . ILE A 1 241 ? 15.651 -7.702 5.121 1.00 88.44 241 ILE A C 1
ATOM 1821 O O . ILE A 1 241 ? 16.353 -7.578 6.125 1.00 88.44 241 ILE A O 1
ATOM 1825 N N . GLY A 1 242 ? 14.469 -7.114 4.967 1.00 83.44 242 GLY A N 1
ATOM 1826 C CA . GLY A 1 242 ? 13.854 -6.243 5.956 1.00 83.44 242 GLY A CA 1
ATOM 1827 C C . GLY A 1 242 ? 13.715 -4.800 5.481 1.00 83.44 242 GLY A C 1
ATOM 1828 O O . GLY A 1 242 ? 14.518 -4.286 4.722 1.00 83.44 242 GLY A O 1
ATOM 1829 N N . SER A 1 243 ? 12.664 -4.132 5.931 1.00 83.50 243 SER A N 1
ATOM 1830 C CA . SER A 1 243 ? 12.448 -2.680 5.856 1.00 83.50 243 SER A CA 1
ATOM 1831 C C . SER A 1 243 ? 11.233 -2.350 6.730 1.00 83.50 243 SER A C 1
ATOM 1833 O O . SER A 1 243 ? 10.597 -3.268 7.257 1.00 83.50 243 SER A O 1
ATOM 1835 N N . CYS A 1 244 ? 10.846 -1.079 6.877 1.00 77.75 244 CYS A N 1
ATOM 1836 C CA . CYS A 1 244 ? 9.570 -0.743 7.529 1.00 77.75 244 CYS A CA 1
ATOM 1837 C C . CYS A 1 244 ? 8.357 -1.407 6.837 1.00 77.75 244 CYS A C 1
ATOM 1839 O O . CYS A 1 244 ? 7.360 -1.697 7.503 1.00 77.75 244 CYS A O 1
ATOM 1841 N N . THR A 1 245 ? 8.479 -1.706 5.540 1.00 79.44 245 THR A N 1
ATOM 1842 C CA . THR A 1 245 ? 7.461 -2.361 4.714 1.00 79.44 245 THR A CA 1
ATOM 1843 C C . THR A 1 245 ? 7.459 -3.892 4.832 1.00 79.44 245 THR A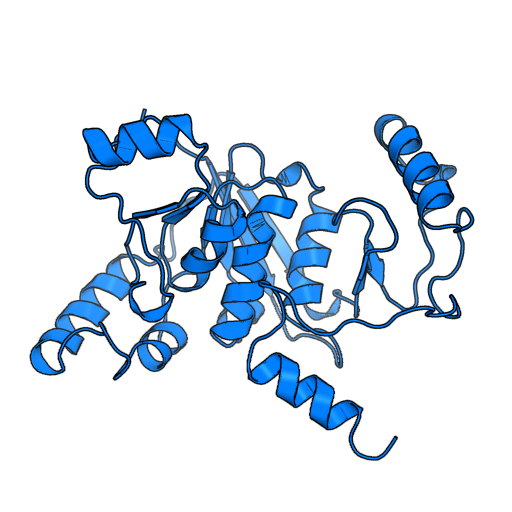 C 1
ATOM 1845 O O . THR A 1 245 ? 6.386 -4.481 4.742 1.00 79.44 245 THR A O 1
ATOM 1848 N N . ASN A 1 246 ? 8.624 -4.541 5.015 1.00 76.81 246 ASN A N 1
ATOM 1849 C CA . ASN A 1 246 ? 8.786 -6.003 4.860 1.00 76.81 246 ASN A CA 1
ATOM 1850 C C . ASN A 1 246 ? 9.772 -6.647 5.870 1.00 76.81 246 ASN A C 1
ATOM 1852 O O . ASN A 1 246 ? 10.673 -7.393 5.489 1.00 76.81 246 ASN A O 1
ATOM 1856 N N . SER A 1 247 ? 9.674 -6.318 7.162 1.00 85.12 247 SER A N 1
ATOM 1857 C CA . SER A 1 247 ? 10.479 -6.933 8.249 1.00 85.12 247 SER A CA 1
ATOM 1858 C C . SER A 1 247 ? 9.626 -7.540 9.364 1.00 85.12 247 SER A C 1
ATOM 1860 O O . SER A 1 247 ? 10.061 -7.663 10.515 1.00 85.12 247 SER A O 1
ATOM 1862 N N . ARG A 1 248 ? 8.381 -7.885 9.045 1.00 87.38 248 ARG A N 1
ATOM 1863 C CA . ARG A 1 248 ? 7.448 -8.458 10.006 1.00 87.38 248 ARG A CA 1
ATOM 1864 C C . ARG A 1 248 ? 7.787 -9.916 10.284 1.00 87.38 248 ARG A C 1
ATOM 1866 O O . ARG A 1 248 ? 8.605 -10.540 9.609 1.00 87.38 248 ARG A O 1
ATOM 1873 N N . LEU A 1 249 ? 7.183 -10.471 11.331 1.00 88.88 249 LEU A N 1
ATOM 1874 C CA . LEU A 1 249 ? 7.513 -11.832 11.740 1.00 88.88 249 LEU A CA 1
ATOM 1875 C C . LEU A 1 249 ? 7.098 -12.854 10.672 1.00 88.88 249 LEU A C 1
ATOM 1877 O O . LEU A 1 249 ? 7.807 -13.844 10.491 1.00 88.88 249 LEU A O 1
ATOM 1881 N N . SER A 1 250 ? 5.981 -12.623 9.974 1.00 89.12 250 SER A N 1
ATOM 1882 C CA . SER A 1 250 ? 5.586 -13.429 8.811 1.00 89.12 250 SER A CA 1
ATOM 1883 C C . SER A 1 250 ? 6.626 -13.364 7.689 1.00 89.12 250 SER A C 1
ATOM 1885 O O . SER A 1 250 ? 7.093 -14.420 7.266 1.00 89.12 250 SER A O 1
ATOM 1887 N N . ASP A 1 251 ? 7.081 -12.165 7.308 1.00 90.56 251 ASP A N 1
ATOM 1888 C CA . ASP A 1 251 ? 8.115 -11.969 6.277 1.00 90.56 251 ASP A CA 1
ATOM 1889 C C . ASP A 1 251 ? 9.391 -12.767 6.596 1.00 90.56 251 ASP A C 1
ATOM 1891 O O . ASP A 1 251 ? 9.922 -13.510 5.769 1.00 90.56 251 ASP A O 1
ATOM 1895 N N . LEU A 1 252 ? 9.882 -12.657 7.837 1.00 91.94 252 LEU A N 1
ATOM 1896 C CA . LEU A 1 252 ? 11.104 -13.343 8.265 1.00 91.94 252 LEU A CA 1
ATOM 1897 C C . LEU A 1 252 ? 10.935 -14.866 8.312 1.00 91.94 252 LEU A C 1
ATOM 1899 O O . LEU A 1 252 ? 11.896 -15.601 8.074 1.00 91.94 252 LEU A O 1
ATOM 1903 N N . ARG A 1 253 ? 9.730 -15.355 8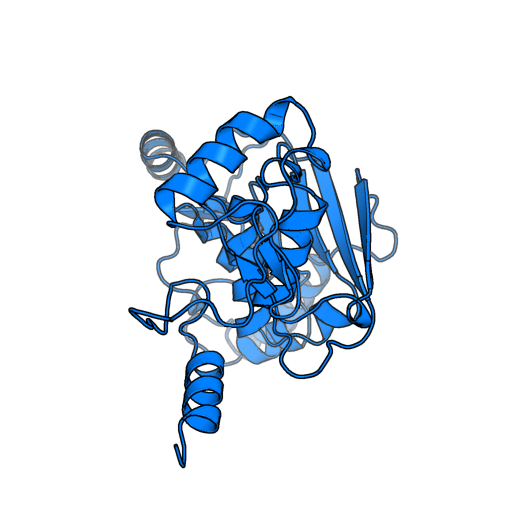.621 1.00 92.81 253 ARG A N 1
ATOM 1904 C CA . ARG A 1 253 ? 9.416 -16.789 8.578 1.00 92.81 253 ARG A CA 1
ATOM 1905 C C . ARG A 1 253 ? 9.396 -17.315 7.151 1.00 92.81 253 ARG A C 1
ATOM 1907 O O . ARG A 1 253 ? 9.924 -18.404 6.939 1.00 92.81 253 ARG A O 1
ATOM 1914 N N . GLU A 1 254 ? 8.850 -16.550 6.211 1.00 91.06 254 GLU A N 1
ATOM 1915 C CA . GLU A 1 254 ? 8.833 -16.910 4.791 1.00 91.06 254 GLU A CA 1
ATOM 1916 C C . GLU A 1 254 ? 10.260 -17.005 4.238 1.00 91.06 254 GLU A C 1
ATOM 1918 O O . GLU A 1 254 ? 10.673 -18.036 3.703 1.00 91.06 254 GLU A O 1
ATOM 1923 N N . VAL A 1 255 ? 11.086 -15.990 4.513 1.00 91.12 255 VAL A N 1
ATOM 1924 C CA . VAL A 1 255 ? 12.520 -16.016 4.186 1.00 91.12 255 VAL A CA 1
ATOM 1925 C C . VAL A 1 255 ? 13.207 -17.235 4.809 1.00 91.12 255 VAL A C 1
ATOM 1927 O O . VAL A 1 255 ? 13.946 -17.955 4.135 1.00 91.12 255 VAL A O 1
ATOM 1930 N N . ALA A 1 256 ? 12.968 -17.497 6.097 1.00 92.38 256 ALA A N 1
ATOM 1931 C CA . ALA A 1 256 ? 13.579 -18.626 6.789 1.00 92.38 256 ALA A CA 1
ATOM 1932 C C . ALA A 1 256 ? 13.131 -19.980 6.218 1.00 92.38 256 ALA A C 1
ATOM 1934 O O . ALA A 1 256 ? 13.920 -20.925 6.232 1.00 92.38 256 ALA A O 1
ATOM 1935 N N . ALA A 1 257 ? 11.894 -20.098 5.731 1.00 91.12 257 ALA A N 1
ATOM 1936 C CA . ALA A 1 257 ? 11.405 -21.299 5.064 1.00 91.12 257 ALA A CA 1
ATOM 1937 C C . ALA A 1 257 ? 12.127 -21.530 3.729 1.00 91.12 257 ALA A C 1
ATOM 1939 O O . ALA A 1 257 ? 12.510 -22.663 3.445 1.00 91.12 257 ALA A O 1
ATOM 1940 N N . TYR A 1 258 ? 12.386 -20.464 2.967 1.00 87.62 258 TYR A N 1
ATOM 1941 C CA . TYR A 1 258 ? 13.097 -20.544 1.690 1.00 87.62 258 TYR A CA 1
ATOM 1942 C C . TYR A 1 258 ? 14.592 -20.866 1.838 1.00 87.62 258 TYR A C 1
ATOM 1944 O O . TYR A 1 258 ? 15.143 -21.664 1.078 1.00 87.62 258 TYR A O 1
ATOM 1952 N N . VAL A 1 259 ? 15.260 -20.252 2.821 1.00 89.44 259 VAL A N 1
ATOM 1953 C CA . VAL A 1 259 ? 16.701 -20.449 3.069 1.00 89.44 259 VAL A CA 1
ATOM 1954 C C . VAL A 1 259 ? 16.985 -21.805 3.719 1.00 89.44 259 VAL A C 1
ATOM 1956 O O . VAL A 1 259 ? 18.064 -22.367 3.549 1.00 89.44 259 VAL A O 1
ATOM 1959 N N . ARG A 1 260 ? 16.030 -22.372 4.462 1.00 89.06 260 ARG A N 1
ATOM 1960 C CA . ARG A 1 260 ? 16.217 -23.661 5.135 1.00 89.06 260 ARG A CA 1
ATOM 1961 C C . ARG A 1 260 ? 16.497 -24.772 4.118 1.00 89.06 260 ARG A C 1
ATOM 1963 O O . ARG A 1 260 ? 15.596 -25.240 3.431 1.00 89.06 260 ARG A O 1
ATOM 1970 N N . GLY A 1 261 ? 17.738 -25.254 4.106 1.00 75.06 261 GLY A N 1
ATOM 1971 C CA . GLY A 1 261 ? 18.180 -26.356 3.245 1.00 75.06 261 GLY A CA 1
ATOM 1972 C C . GLY A 1 261 ? 18.872 -25.923 1.950 1.00 75.06 261 GLY A C 1
ATOM 1973 O O . GLY A 1 261 ? 19.077 -26.772 1.084 1.00 75.06 261 GLY A O 1
ATOM 1974 N N . ARG A 1 262 ? 19.234 -24.642 1.824 1.00 72.31 262 ARG A N 1
ATOM 1975 C CA . ARG A 1 262 ? 20.121 -24.101 0.785 1.00 72.31 262 ARG A CA 1
ATOM 197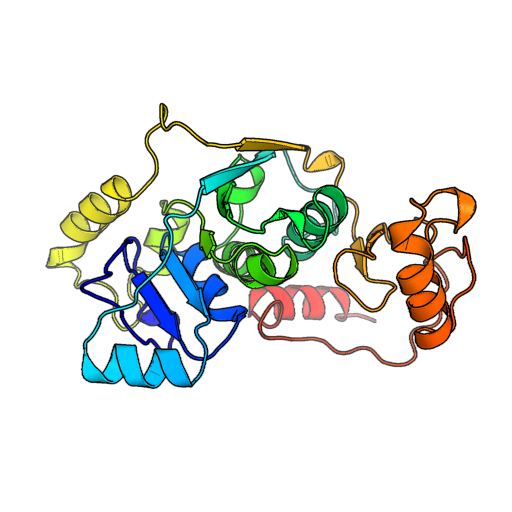6 C C . ARG A 1 262 ? 21.395 -23.554 1.417 1.00 72.31 262 ARG A C 1
ATOM 1978 O O . ARG A 1 262 ? 22.438 -23.636 0.738 1.00 72.31 262 ARG A O 1
#

Solvent-accessible surface area (backbone atoms only — not comparable to full-atom values): 14204 Å² total; per-residue (Å²): 115,48,69,46,82,64,56,44,74,76,96,50,77,55,70,64,50,49,67,38,40,34,44,37,81,40,71,54,37,7,24,52,0,37,38,26,14,58,10,21,44,42,52,73,73,52,48,53,43,30,74,74,65,35,38,51,88,39,76,81,61,42,40,31,36,40,31,30,34,60,58,65,40,90,83,38,51,45,65,28,53,44,39,50,52,19,38,76,51,30,43,64,54,20,61,69,23,29,38,39,50,35,43,61,40,55,68,71,44,53,67,69,40,35,25,26,36,13,28,50,23,50,64,18,30,12,62,25,14,27,24,67,42,47,70,67,46,51,61,66,43,58,90,40,69,76,39,70,54,82,93,45,37,68,61,48,50,57,51,31,55,70,58,31,79,58,97,84,62,86,62,79,38,78,49,79,44,57,27,67,76,48,49,41,54,43,67,71,48,84,48,64,35,42,49,40,39,50,88,33,49,46,75,38,74,92,77,53,58,82,88,48,45,65,61,47,56,49,18,28,64,75,64,72,54,60,82,49,36,56,52,60,83,63,82,80,89,79,88,85,87,59,49,101,63,53,57,47,72,67,50,54,49,52,52,50,59,68,53,61,93,113

Foldseek 3Di:
DDKDQAEDEDPDLLQQAAPHHYEDC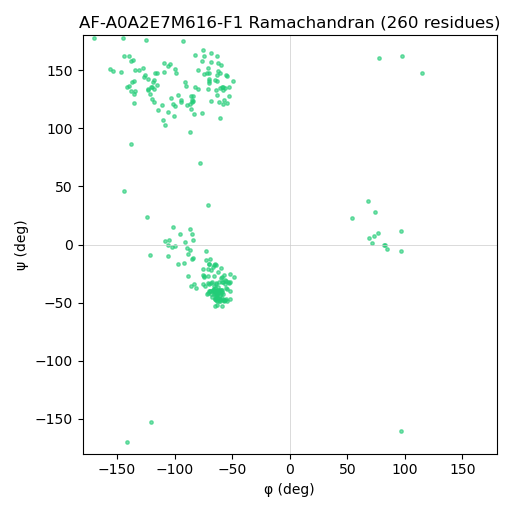DQLQLLSQLRNYFGFYDHPVQVVVCVVRVIDDDDDAFEEEEEEEDDADPLDALLLVLLVVCLVCPQCNQARYEYEYYYPHLVPDASLSSSLNSSCVVSSVRRHYHYQHDPSSLVVNPPGPNRDDPVCSVVSVVVSNVSGADPPDDGPHYHYHYNHPRANKDQQFDGSNNMDHLAAWRAALVRDDPVCNVRSVVGCVVNVHDGRGRNPPPDDPDDDADDSNQNDPVNVVVVVVVPVPD

Sequence (262 aa):
MLLFSTTTMTWSMTMTQPGMTICCGDSHTSTHGAFGAIAFGIGTSQVRDVLATQTLAMERLKVRRIEVKGTLGPGVYAKDVILHIIRMLGVNGGMGYAYEFAGSTIEAMSMEERMTVCNMSIEGGARVGYINPDQTTFEYIKGRPYAPAEERWGDAISYWEGVASDEDASYDDVVTFDAAEIPPTVTWGINPGQAVGVDQRIPKASELEEGELGTHEEALRYMGLEDGQAIAGVPIQVAFIGSCTNSRLSDLREVAAYVRGR

Mean predicted aligned error: 4.87 Å